Protein AF-D2JYS6-F1 (afdb_monomer)

Structure (mmCIF, N/CA/C/O backbone):
data_AF-D2JYS6-F1
#
_entry.id   AF-D2JYS6-F1
#
loop_
_atom_site.group_PDB
_atom_site.id
_atom_site.type_symbol
_atom_site.label_atom_id
_atom_site.label_alt_id
_atom_site.label_comp_id
_atom_site.label_asym_id
_atom_site.label_entity_id
_atom_site.label_seq_id
_atom_site.pdbx_PDB_ins_code
_atom_site.Cartn_x
_atom_site.Cartn_y
_atom_site.Cartn_z
_atom_site.occupancy
_atom_site.B_iso_or_equiv
_atom_site.auth_seq_id
_atom_site.auth_comp_id
_atom_site.auth_asym_id
_atom_site.auth_atom_id
_atom_site.pdbx_PDB_model_num
ATOM 1 N N . VAL A 1 1 ? -9.452 8.642 -26.012 1.00 36.09 1 VAL A N 1
ATOM 2 C CA . VAL A 1 1 ? -9.283 7.306 -25.393 1.00 36.09 1 VAL A CA 1
ATOM 3 C C . VAL A 1 1 ? -9.238 7.536 -23.895 1.00 36.09 1 VAL A C 1
ATOM 5 O O . VAL A 1 1 ? -8.407 8.344 -23.496 1.00 36.09 1 VAL A O 1
ATOM 8 N N . PRO A 1 2 ? -10.149 6.971 -23.083 1.00 40.94 2 PRO A N 1
ATOM 9 C CA . PRO A 1 2 ? -10.033 7.113 -21.635 1.00 40.94 2 PRO A CA 1
ATOM 10 C C . PRO A 1 2 ? -8.672 6.542 -21.200 1.00 40.94 2 PRO A C 1
ATOM 12 O O . PRO A 1 2 ? -8.262 5.512 -21.749 1.00 40.94 2 PRO A O 1
ATOM 15 N N . PRO A 1 3 ? -7.929 7.211 -20.303 1.00 56.03 3 PRO A N 1
ATOM 16 C CA . PRO A 1 3 ? -6.635 6.711 -19.862 1.00 56.03 3 PRO A CA 1
ATOM 17 C C . PRO A 1 3 ? -6.816 5.311 -19.266 1.00 56.03 3 PRO A C 1
ATOM 19 O O . PRO A 1 3 ? -7.736 5.063 -18.485 1.00 56.03 3 PRO A O 1
ATOM 22 N N . LYS A 1 4 ? -5.974 4.368 -19.696 1.00 64.88 4 LYS A N 1
ATOM 23 C CA . LYS A 1 4 ? -6.007 2.983 -19.223 1.00 64.88 4 LYS A CA 1
ATOM 24 C C . LYS A 1 4 ? -5.678 2.987 -17.729 1.00 64.88 4 LYS A C 1
ATOM 26 O O . LYS A 1 4 ? -4.579 3.381 -17.357 1.00 64.88 4 LYS A O 1
ATOM 31 N N . GLN A 1 5 ? -6.630 2.578 -16.894 1.00 83.56 5 GLN A N 1
ATOM 32 C CA . GLN A 1 5 ? -6.416 2.470 -15.451 1.00 83.56 5 GLN A CA 1
ATOM 33 C C . GLN A 1 5 ? -5.419 1.346 -15.139 1.00 83.56 5 GLN A C 1
ATOM 35 O O . GLN A 1 5 ? -5.410 0.304 -15.804 1.00 83.56 5 GLN A O 1
ATOM 40 N N . TYR A 1 6 ? -4.576 1.575 -14.132 1.00 96.31 6 TYR A N 1
ATOM 41 C CA . TYR A 1 6 ? -3.677 0.561 -13.587 1.00 96.31 6 TYR A CA 1
ATOM 42 C C . TYR A 1 6 ? -4.472 -0.625 -13.009 1.00 96.31 6 TYR A C 1
ATOM 44 O O . TYR A 1 6 ? -5.615 -0.439 -12.588 1.00 96.31 6 TYR A O 1
ATOM 52 N N . PRO A 1 7 ? -3.903 -1.846 -12.974 1.00 97.44 7 PRO A N 1
ATOM 53 C CA . PRO A 1 7 ? -4.575 -3.004 -12.388 1.00 97.44 7 PRO A CA 1
ATOM 54 C C . PRO A 1 7 ? -4.934 -2.760 -10.919 1.00 97.44 7 PRO A C 1
ATOM 56 O O . PRO A 1 7 ? -4.082 -2.294 -10.166 1.00 97.44 7 PRO A O 1
ATOM 59 N N . ILE A 1 8 ? -6.155 -3.122 -10.516 1.00 98.38 8 ILE A N 1
ATOM 60 C CA . ILE A 1 8 ? -6.635 -3.011 -9.132 1.00 98.38 8 ILE A CA 1
ATOM 61 C C . ILE A 1 8 ? -6.744 -4.413 -8.517 1.00 98.38 8 ILE A C 1
ATOM 63 O O . ILE A 1 8 ? -7.231 -5.344 -9.166 1.00 98.38 8 ILE A O 1
ATOM 67 N N . ILE A 1 9 ? -6.275 -4.564 -7.279 1.00 98.69 9 ILE A N 1
ATOM 68 C CA . ILE A 1 9 ? -6.456 -5.751 -6.442 1.00 98.69 9 ILE A CA 1
ATOM 69 C C . ILE A 1 9 ? -7.177 -5.320 -5.166 1.00 98.69 9 ILE A C 1
ATOM 71 O O . ILE A 1 9 ? -6.745 -4.373 -4.515 1.00 98.69 9 ILE A O 1
ATOM 75 N N . ASN A 1 10 ? -8.232 -6.040 -4.795 1.00 98.62 10 ASN A N 1
ATOM 76 C CA . ASN A 1 10 ? -9.065 -5.684 -3.651 1.00 98.62 10 ASN A CA 1
ATOM 77 C C . ASN A 1 10 ? -8.777 -6.602 -2.464 1.00 98.62 10 ASN A C 1
ATOM 79 O O . ASN A 1 10 ? -8.600 -7.813 -2.636 1.00 98.62 10 ASN A O 1
ATOM 83 N N . PHE A 1 11 ? -8.800 -6.036 -1.264 1.00 98.75 11 PHE A N 1
ATOM 84 C CA . PHE A 1 11 ? -8.789 -6.774 -0.008 1.00 98.75 11 PHE A CA 1
ATOM 85 C C . PHE A 1 11 ? -9.703 -6.094 1.007 1.00 98.75 11 PHE A C 1
ATOM 87 O O . PHE A 1 11 ? -9.803 -4.871 1.040 1.00 98.75 11 PHE A O 1
ATOM 94 N N . THR A 1 12 ? -10.364 -6.893 1.841 1.00 98.62 12 THR A N 1
ATOM 95 C CA . THR A 1 12 ? -11.152 -6.380 2.961 1.00 98.62 12 THR A CA 1
ATOM 96 C C . THR A 1 12 ? -10.735 -7.052 4.256 1.00 98.62 12 THR A C 1
ATOM 98 O O . THR A 1 12 ? -10.537 -8.269 4.285 1.00 98.62 12 THR A O 1
ATOM 101 N N . THR A 1 13 ? -10.607 -6.258 5.317 1.00 98.44 13 THR A N 1
ATOM 102 C CA . THR A 1 13 ? -10.391 -6.744 6.688 1.00 98.44 13 THR A CA 1
ATOM 103 C C . THR A 1 13 ? -11.683 -7.282 7.314 1.00 98.44 13 THR A C 1
ATOM 105 O O . THR A 1 13 ? -11.635 -8.086 8.251 1.00 98.44 13 THR A O 1
ATOM 108 N N . ALA A 1 14 ? -12.850 -6.918 6.766 1.00 97.75 14 ALA A N 1
ATOM 109 C CA . ALA A 1 14 ? -14.147 -7.424 7.204 1.00 97.75 14 ALA A CA 1
ATOM 110 C C . ALA A 1 14 ? -14.299 -8.912 6.844 1.00 97.75 14 ALA A C 1
ATOM 112 O O . ALA A 1 14 ? -14.417 -9.279 5.674 1.00 97.75 14 ALA A O 1
ATOM 113 N N . GLY A 1 15 ? -14.291 -9.783 7.857 1.00 96.25 15 GLY A N 1
ATOM 114 C CA . GLY A 1 15 ? -14.355 -11.233 7.650 1.00 96.25 15 GLY A CA 1
ATOM 115 C C . GLY A 1 15 ? -13.116 -11.807 6.956 1.00 96.25 15 GLY A C 1
ATOM 116 O O . GLY A 1 15 ? -13.212 -12.843 6.293 1.00 96.25 15 GLY A O 1
ATOM 117 N N . ALA A 1 16 ? -11.964 -11.136 7.073 1.00 97.62 16 ALA A N 1
ATOM 118 C CA . ALA A 1 16 ? -10.709 -11.650 6.546 1.00 97.62 16 ALA A CA 1
ATOM 119 C C . ALA A 1 16 ? -10.373 -13.018 7.153 1.00 97.62 16 ALA A C 1
ATOM 121 O O . ALA A 1 16 ? -10.632 -13.299 8.321 1.00 97.62 16 ALA A O 1
ATOM 122 N N . THR A 1 17 ? -9.782 -13.875 6.330 1.00 97.88 17 THR A N 1
ATOM 123 C CA . THR A 1 17 ? -9.331 -15.211 6.706 1.00 97.88 17 THR A CA 1
ATOM 124 C C . THR A 1 17 ? -7.923 -15.418 6.174 1.00 97.88 17 THR A C 1
ATOM 126 O O . THR A 1 17 ? -7.520 -14.788 5.191 1.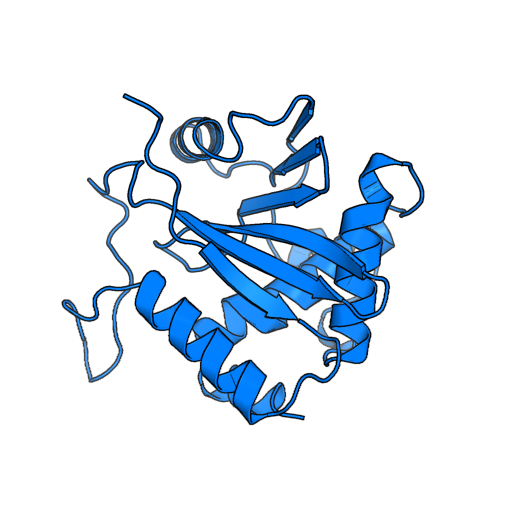00 97.88 17 THR A O 1
ATOM 129 N N . VAL A 1 18 ? -7.217 -16.402 6.727 1.00 97.75 18 VAL A N 1
ATOM 130 C CA . VAL A 1 18 ? -5.950 -16.898 6.174 1.00 97.75 18 VAL A CA 1
ATOM 131 C C . VAL A 1 18 ? -6.027 -17.116 4.655 1.00 97.75 18 VAL A C 1
ATOM 133 O O . VAL A 1 18 ? -5.107 -16.758 3.919 1.00 97.75 18 VAL A O 1
ATOM 136 N N . GLN A 1 19 ? -7.132 -17.683 4.157 1.00 98.12 19 GLN A N 1
ATOM 137 C CA . GLN A 1 19 ? -7.291 -17.969 2.733 1.00 98.12 19 GLN A CA 1
ATOM 138 C C . GLN A 1 19 ? -7.520 -16.703 1.899 1.00 98.12 19 GLN A C 1
ATOM 140 O O . GLN A 1 19 ? -6.960 -16.597 0.804 1.00 98.12 19 GLN A O 1
ATOM 145 N N . SER A 1 20 ? -8.330 -15.752 2.381 1.00 98.31 20 SER A N 1
ATOM 146 C CA . SER A 1 20 ? -8.570 -14.503 1.648 1.00 98.31 20 SER A CA 1
ATOM 147 C C . SER A 1 20 ? -7.303 -13.653 1.581 1.00 98.31 20 SER A C 1
ATOM 149 O O . SER A 1 20 ? -6.985 -13.143 0.507 1.00 98.31 20 SER A O 1
ATOM 151 N N . TYR A 1 21 ? -6.530 -13.589 2.668 1.00 98.56 21 TYR A N 1
ATOM 152 C CA . TYR A 1 21 ? -5.254 -12.880 2.702 1.00 98.56 21 TYR A CA 1
ATOM 153 C C . TYR A 1 21 ? -4.206 -13.516 1.775 1.00 98.56 21 TYR A C 1
ATOM 155 O O . TYR A 1 21 ? -3.600 -12.823 0.959 1.00 98.56 21 TYR A O 1
ATOM 163 N N . THR A 1 22 ? -4.056 -14.846 1.780 1.00 98.50 22 THR A N 1
ATOM 164 C CA . THR A 1 22 ? -3.153 -15.529 0.833 1.00 98.50 22 THR A CA 1
ATOM 165 C C . THR A 1 22 ? -3.568 -15.328 -0.622 1.00 98.50 22 THR A C 1
ATOM 167 O O . THR A 1 22 ? -2.715 -15.114 -1.487 1.00 98.50 22 THR A O 1
ATOM 170 N N . ASN A 1 23 ? -4.868 -15.380 -0.928 1.00 98.56 23 ASN A N 1
ATOM 171 C CA . ASN A 1 23 ? -5.353 -15.112 -2.283 1.00 98.56 23 ASN A CA 1
ATOM 172 C C . ASN A 1 23 ? -5.036 -13.675 -2.713 1.00 98.56 23 ASN A C 1
ATOM 174 O O . ASN A 1 23 ? -4.596 -13.459 -3.843 1.00 98.56 23 ASN A O 1
ATOM 178 N N . PHE A 1 24 ? -5.210 -12.720 -1.801 1.00 98.69 24 PHE A N 1
ATOM 179 C CA . PHE A 1 24 ? -4.862 -11.323 -2.009 1.00 98.69 24 PHE A CA 1
ATOM 180 C C . PHE A 1 24 ? -3.364 -11.136 -2.291 1.00 98.69 24 PHE A C 1
ATOM 182 O O . PHE A 1 24 ? -3.012 -10.626 -3.355 1.00 98.69 24 PHE A O 1
ATOM 189 N N . ILE A 1 25 ? -2.470 -11.616 -1.420 1.00 98.69 25 ILE A N 1
ATOM 190 C CA . ILE A 1 25 ? -1.017 -11.465 -1.608 1.00 98.69 25 ILE A CA 1
ATOM 191 C C . ILE A 1 25 ? -0.537 -12.181 -2.877 1.00 98.69 25 ILE A C 1
ATOM 193 O O . ILE A 1 25 ? 0.294 -11.651 -3.619 1.00 98.69 25 ILE A O 1
ATOM 197 N N . ARG A 1 26 ? -1.103 -13.350 -3.207 1.00 98.50 26 ARG A N 1
ATOM 198 C CA . ARG A 1 26 ? -0.820 -14.032 -4.479 1.00 98.50 26 ARG A CA 1
ATOM 199 C C . ARG A 1 26 ? -1.242 -13.190 -5.684 1.00 98.50 26 ARG A C 1
ATOM 201 O O . ARG A 1 26 ? -0.489 -13.117 -6.655 1.00 98.50 26 ARG A O 1
ATOM 208 N N . ALA A 1 27 ? -2.413 -12.555 -5.630 1.00 98.62 27 ALA A N 1
ATOM 209 C CA . ALA A 1 27 ? -2.880 -11.667 -6.689 1.00 98.62 27 ALA A CA 1
ATOM 210 C C . ALA A 1 27 ? -1.978 -10.431 -6.830 1.00 98.62 27 ALA A C 1
ATOM 212 O O . ALA A 1 27 ? -1.632 -10.071 -7.953 1.00 98.62 27 ALA A O 1
ATOM 213 N N . VAL A 1 28 ? -1.531 -9.839 -5.716 1.00 98.62 28 VAL A N 1
ATOM 214 C CA . VAL A 1 28 ? -0.552 -8.738 -5.719 1.00 98.62 28 VAL A CA 1
ATOM 215 C C . VAL A 1 28 ? 0.747 -9.176 -6.403 1.00 98.62 28 VAL A C 1
ATOM 217 O O . VAL A 1 28 ? 1.161 -8.539 -7.371 1.00 98.62 28 VAL A O 1
ATOM 220 N N . ARG A 1 29 ? 1.349 -10.306 -6.001 1.00 98.62 29 ARG A N 1
ATOM 221 C CA . ARG A 1 29 ? 2.571 -10.840 -6.642 1.00 98.62 29 ARG A CA 1
ATOM 222 C C . ARG A 1 29 ? 2.394 -11.055 -8.148 1.00 98.62 29 ARG A C 1
ATOM 224 O O . ARG A 1 29 ? 3.249 -10.641 -8.925 1.00 98.62 29 ARG A O 1
ATOM 231 N N . GLY A 1 30 ? 1.262 -11.627 -8.566 1.00 97.94 30 GLY A N 1
ATOM 232 C CA . GLY A 1 30 ? 0.944 -11.853 -9.981 1.00 97.94 30 GLY A CA 1
ATOM 233 C C . GLY A 1 30 ? 0.703 -10.579 -10.802 1.00 97.94 30 GLY A C 1
ATOM 234 O O . GLY A 1 30 ? 0.651 -10.645 -12.029 1.00 97.94 30 GLY A O 1
ATOM 235 N N . ARG A 1 31 ? 0.536 -9.418 -10.154 1.00 98.06 31 ARG A N 1
ATOM 236 C CA . ARG A 1 31 ? 0.453 -8.106 -10.816 1.00 98.06 31 ARG A CA 1
ATOM 237 C C . ARG A 1 31 ? 1.754 -7.311 -10.742 1.00 98.06 31 ARG A C 1
ATOM 239 O O . ARG A 1 31 ? 1.970 -6.472 -11.608 1.00 98.06 31 ARG A O 1
ATOM 246 N N . LEU A 1 32 ? 2.614 -7.590 -9.763 1.00 97.94 32 LEU A N 1
ATOM 247 C CA . LEU A 1 32 ? 3.938 -6.976 -9.637 1.00 97.94 32 LEU A CA 1
ATOM 248 C C . LEU A 1 32 ? 4.936 -7.503 -10.675 1.00 97.94 32 LEU A C 1
ATOM 250 O O . LEU A 1 32 ? 5.780 -6.751 -11.148 1.00 97.94 32 LEU A O 1
ATOM 254 N N . THR A 1 33 ? 4.848 -8.779 -11.052 1.00 94.94 33 THR A N 1
ATOM 255 C CA . THR A 1 33 ? 5.722 -9.377 -12.070 1.00 94.94 33 THR A CA 1
ATOM 256 C C . THR A 1 33 ? 4.957 -10.354 -12.951 1.00 94.94 33 THR A C 1
ATOM 258 O O . THR A 1 33 ? 4.006 -11.003 -12.517 1.00 94.94 33 THR A O 1
ATOM 261 N N . THR A 1 34 ? 5.391 -10.481 -14.204 1.00 90.12 34 THR A N 1
ATOM 262 C CA . THR A 1 34 ? 4.889 -11.502 -15.132 1.00 90.12 34 THR A CA 1
ATOM 263 C C . THR A 1 34 ? 5.489 -12.882 -14.857 1.00 90.12 34 THR A C 1
ATOM 265 O O . THR A 1 34 ? 5.022 -13.865 -15.425 1.00 90.12 34 THR A O 1
ATOM 268 N N . GLY A 1 35 ? 6.536 -12.961 -14.025 1.00 91.31 35 GLY A N 1
ATOM 269 C CA . GLY A 1 35 ? 7.291 -14.192 -13.785 1.00 91.31 35 GLY A CA 1
ATOM 270 C C . GLY A 1 35 ? 8.162 -14.627 -14.969 1.00 91.31 35 GLY A C 1
ATOM 271 O O . GLY A 1 35 ? 8.615 -15.765 -14.993 1.00 91.31 35 GLY A O 1
ATOM 272 N N . ALA A 1 36 ? 8.386 -13.751 -15.957 1.00 92.31 36 ALA A N 1
ATOM 273 C CA . ALA A 1 36 ? 9.218 -14.060 -17.123 1.00 92.31 36 ALA A CA 1
ATOM 274 C C . ALA A 1 36 ? 10.727 -14.070 -16.809 1.00 92.31 36 ALA A C 1
ATOM 276 O O . ALA A 1 36 ? 11.468 -14.806 -17.455 1.00 92.31 36 ALA A O 1
ATOM 277 N N . ASP A 1 37 ? 11.177 -13.275 -15.830 1.00 96.44 37 ASP A N 1
ATOM 278 C CA . ASP A 1 37 ? 12.542 -13.336 -15.291 1.00 96.44 37 ASP A CA 1
ATOM 279 C C . ASP A 1 37 ? 12.517 -14.003 -13.910 1.00 96.44 37 ASP A C 1
ATOM 281 O O . ASP A 1 37 ? 11.875 -13.517 -12.974 1.00 96.44 37 ASP A O 1
ATOM 285 N N . VAL A 1 38 ? 13.199 -15.142 -13.799 1.00 97.81 38 VAL A N 1
ATOM 286 C CA . VAL A 1 38 ? 13.316 -15.944 -12.579 1.00 97.81 38 VAL A CA 1
ATOM 287 C C . VAL A 1 38 ? 14.779 -16.333 -12.414 1.00 97.81 38 VAL A C 1
ATOM 289 O O . VAL A 1 38 ? 15.385 -16.909 -13.319 1.00 97.81 38 VAL A O 1
ATOM 292 N N . ARG A 1 39 ? 15.356 -16.041 -11.246 1.00 96.81 39 ARG A N 1
ATOM 293 C CA . ARG A 1 39 ? 16.752 -16.354 -10.913 1.00 96.81 39 ARG A CA 1
ATOM 294 C C . ARG A 1 39 ? 16.767 -17.234 -9.680 1.00 96.81 39 ARG A C 1
ATOM 296 O O . ARG A 1 39 ? 16.273 -16.822 -8.640 1.00 96.81 39 ARG A O 1
ATOM 303 N N . HIS A 1 40 ? 17.325 -18.438 -9.797 1.00 96.94 40 HIS A N 1
ATOM 304 C CA . HIS A 1 40 ? 17.343 -19.410 -8.697 1.00 96.94 40 HIS A CA 1
ATOM 305 C C . HIS A 1 40 ? 15.947 -19.630 -8.087 1.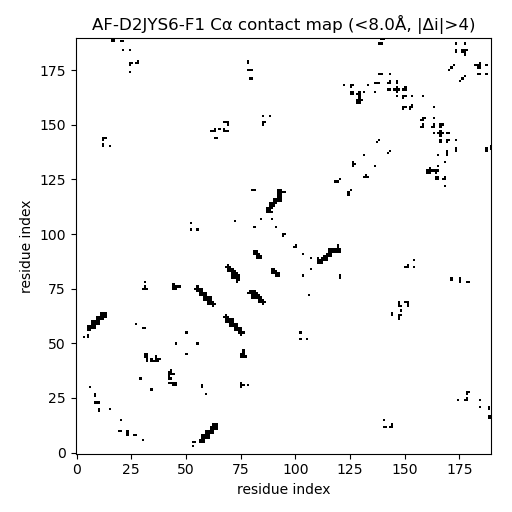00 96.94 40 HIS A C 1
ATOM 307 O O . HIS A 1 40 ? 15.787 -19.586 -6.876 1.00 96.94 40 HIS A O 1
ATOM 313 N N . GLU A 1 41 ? 14.933 -19.800 -8.946 1.00 96.31 41 GLU A N 1
ATOM 314 C CA . GLU A 1 41 ? 13.520 -19.996 -8.561 1.00 96.31 41 GLU A CA 1
ATOM 315 C C . GLU A 1 41 ? 12.841 -18.781 -7.898 1.00 96.31 41 GLU A C 1
ATOM 317 O O . GLU A 1 41 ? 11.656 -18.838 -7.573 1.00 96.31 41 GLU A O 1
ATOM 322 N N . ILE A 1 42 ? 13.540 -17.649 -7.772 1.00 96.50 42 ILE A N 1
ATOM 323 C CA . ILE A 1 42 ? 13.002 -16.401 -7.229 1.00 96.50 42 ILE A CA 1
ATOM 324 C C . ILE A 1 42 ? 12.615 -15.473 -8.393 1.00 96.50 42 ILE A C 1
ATOM 326 O O . ILE A 1 42 ? 13.484 -15.094 -9.188 1.00 96.50 42 ILE A O 1
ATOM 330 N N . PRO A 1 43 ? 11.327 -15.102 -8.533 1.00 97.31 43 PRO A N 1
ATOM 331 C CA . PRO A 1 43 ? 10.892 -14.146 -9.544 1.00 97.31 43 PRO A CA 1
ATOM 332 C C . PRO A 1 43 ? 11.517 -12.770 -9.331 1.00 97.31 43 PRO A C 1
ATOM 334 O O . PRO A 1 43 ? 11.555 -12.260 -8.211 1.00 97.31 43 PRO A O 1
ATOM 337 N N . VAL A 1 44 ? 11.955 -12.146 -10.421 1.00 98.19 44 VAL A N 1
ATOM 338 C CA . VAL A 1 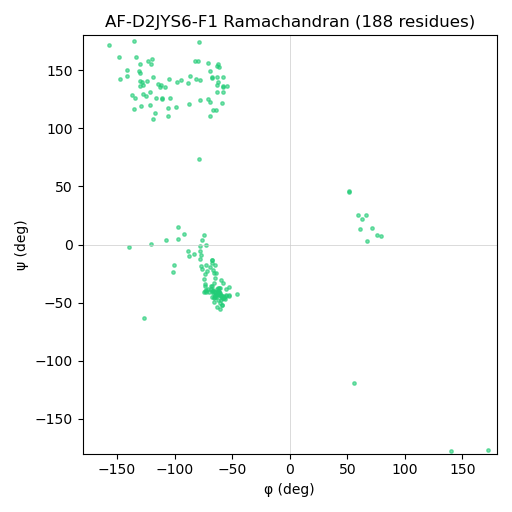44 ? 12.497 -10.786 -10.412 1.00 98.19 44 VAL A CA 1
ATOM 339 C C . VAL A 1 44 ? 11.401 -9.806 -10.836 1.00 98.19 44 VAL A C 1
ATOM 341 O O . VAL A 1 44 ? 10.579 -10.089 -11.716 1.00 98.19 44 VAL A O 1
ATOM 344 N N . LEU A 1 45 ? 11.352 -8.653 -10.169 1.00 98.31 45 LEU A N 1
ATOM 345 C CA . LEU A 1 45 ? 10.455 -7.560 -10.540 1.00 98.31 45 LEU A CA 1
ATOM 346 C C . LEU A 1 45 ? 10.914 -6.892 -11.851 1.00 98.31 45 LEU A C 1
ATOM 348 O O . LEU A 1 45 ? 12.094 -6.971 -12.201 1.00 98.31 45 LEU A O 1
ATOM 352 N N . PRO A 1 46 ? 10.013 -6.226 -12.593 1.00 98.00 46 PRO A N 1
ATOM 353 C CA . PRO A 1 46 ? 10.376 -5.522 -13.816 1.00 98.00 46 PRO A CA 1
ATOM 354 C C . PRO A 1 46 ? 11.511 -4.514 -13.598 1.00 98.00 46 PRO A C 1
ATOM 356 O O . PRO A 1 46 ? 11.498 -3.735 -12.644 1.00 98.00 46 PRO A O 1
ATOM 359 N N . ASN A 1 47 ? 12.476 -4.493 -14.519 1.00 97.56 47 ASN A N 1
ATOM 360 C CA . ASN A 1 47 ? 13.530 -3.483 -14.519 1.00 97.56 47 ASN A CA 1
ATOM 361 C C . ASN A 1 47 ? 12.919 -2.092 -14.742 1.00 97.56 47 ASN A C 1
ATOM 363 O O . ASN A 1 47 ? 12.157 -1.899 -15.686 1.00 97.56 47 ASN A O 1
ATOM 367 N N . ARG A 1 48 ? 13.293 -1.118 -13.906 1.00 96.81 48 ARG A N 1
ATOM 368 C CA . ARG A 1 48 ? 12.854 0.279 -14.025 1.00 96.81 48 ARG A CA 1
ATOM 369 C C . ARG A 1 48 ? 13.289 0.920 -15.345 1.00 96.81 48 ARG A C 1
ATOM 371 O O . ARG A 1 48 ? 12.543 1.715 -15.913 1.00 96.81 48 ARG A O 1
ATOM 378 N N . VAL A 1 49 ? 14.488 0.597 -15.833 1.00 96.06 49 VAL A N 1
ATOM 379 C CA . VAL A 1 49 ? 15.045 1.215 -17.044 1.00 96.06 49 VAL A CA 1
ATOM 380 C C . VAL A 1 49 ? 14.213 0.815 -18.263 1.00 96.06 49 VAL A C 1
ATOM 382 O O . VAL A 1 49 ? 14.170 -0.354 -18.638 1.00 96.06 49 VAL A O 1
ATOM 385 N N . GLY A 1 50 ? 13.569 1.800 -18.892 1.00 93.88 50 GLY A N 1
ATOM 386 C CA . GLY A 1 50 ? 12.726 1.593 -20.072 1.00 93.88 50 GLY A CA 1
ATOM 387 C C . GLY A 1 50 ? 11.326 1.046 -19.777 1.00 93.88 50 GLY A C 1
ATOM 388 O O . GLY A 1 50 ? 10.605 0.733 -20.725 1.00 93.88 50 GLY A O 1
ATOM 389 N N . LEU A 1 51 ? 10.916 0.942 -18.505 1.00 96.44 51 LEU A N 1
ATOM 390 C CA . LEU A 1 51 ? 9.568 0.501 -18.149 1.00 96.44 51 LEU A CA 1
ATOM 391 C C . LEU A 1 51 ? 8.531 1.569 -18.545 1.00 96.44 51 LEU A C 1
ATOM 393 O O . LEU A 1 51 ? 8.614 2.703 -18.066 1.00 96.44 51 LEU A O 1
ATOM 397 N N . PRO A 1 52 ? 7.527 1.241 -19.378 1.00 96.81 52 PRO A N 1
ATOM 398 C CA . PRO A 1 52 ? 6.489 2.196 -19.746 1.00 96.81 52 PRO A CA 1
ATOM 399 C C . PRO A 1 52 ? 5.677 2.668 -18.535 1.00 96.81 52 PRO A C 1
ATOM 401 O O . PRO A 1 52 ? 5.281 1.865 -17.689 1.00 96.81 52 PRO A O 1
ATOM 404 N N . ILE A 1 53 ? 5.338 3.960 -18.488 1.00 97.06 53 ILE A N 1
ATOM 405 C CA . ILE A 1 53 ? 4.603 4.551 -17.357 1.00 97.06 53 ILE A CA 1
ATOM 406 C C . ILE A 1 53 ? 3.250 3.877 -17.089 1.00 97.06 53 ILE A C 1
ATOM 408 O O . ILE A 1 53 ? 2.855 3.701 -15.941 1.00 97.06 53 ILE A O 1
ATOM 412 N N . ASN A 1 54 ? 2.565 3.401 -18.132 1.00 95.75 54 ASN A N 1
ATOM 413 C CA . ASN A 1 54 ? 1.293 2.677 -18.024 1.00 95.75 54 ASN A CA 1
ATOM 414 C C . ASN A 1 54 ? 1.427 1.239 -17.473 1.00 95.75 54 ASN A C 1
ATOM 416 O O . ASN A 1 54 ? 0.423 0.539 -17.350 1.00 95.75 54 ASN A O 1
ATOM 420 N N . GLN A 1 55 ? 2.648 0.801 -17.160 1.00 96.88 55 GLN A N 1
ATOM 421 C CA . GLN A 1 55 ? 2.975 -0.470 -16.506 1.00 96.88 55 GLN A CA 1
ATOM 422 C C . GLN A 1 55 ? 3.715 -0.260 -15.175 1.00 96.88 55 GLN A C 1
ATOM 424 O O . GLN A 1 55 ? 4.067 -1.235 -14.524 1.00 96.88 55 GLN A O 1
ATOM 429 N N . ARG A 1 56 ? 3.960 0.995 -14.763 1.00 97.94 56 ARG A N 1
ATOM 430 C CA . ARG A 1 56 ? 4.795 1.324 -13.597 1.00 97.94 56 ARG A CA 1
ATOM 431 C C . ARG A 1 56 ? 4.127 1.038 -12.252 1.00 97.94 56 ARG A C 1
ATOM 433 O O . ARG A 1 56 ? 4.830 0.816 -11.269 1.00 97.94 56 ARG A O 1
ATOM 440 N N . PHE A 1 57 ? 2.797 1.035 -12.200 1.00 98.62 57 PHE A N 1
ATOM 441 C CA . PHE A 1 57 ? 2.058 0.931 -10.947 1.00 98.62 57 PHE A CA 1
ATOM 442 C C . PHE A 1 57 ? 0.974 -0.142 -10.976 1.00 98.62 57 PHE A C 1
ATOM 444 O O . PHE A 1 57 ? 0.411 -0.475 -12.022 1.00 98.62 57 PHE A O 1
ATOM 451 N N . ILE A 1 58 ? 0.644 -0.628 -9.784 1.00 98.69 58 ILE A N 1
ATOM 452 C CA . ILE A 1 58 ? -0.602 -1.336 -9.488 1.00 98.69 58 ILE A CA 1
ATOM 453 C C . ILE A 1 58 ? -1.319 -0.613 -8.352 1.00 98.69 58 ILE A C 1
ATOM 455 O O . ILE A 1 58 ? -0.702 0.118 -7.573 1.00 98.69 58 ILE A O 1
ATOM 459 N N . LEU A 1 59 ? -2.622 -0.828 -8.259 1.00 98.81 59 LEU A N 1
ATOM 460 C CA . LEU A 1 59 ? -3.471 -0.264 -7.225 1.00 98.81 59 LEU A CA 1
ATOM 461 C C . LEU A 1 59 ? -3.967 -1.378 -6.306 1.00 98.81 59 LEU A C 1
ATOM 463 O O . LEU A 1 59 ? -4.363 -2.450 -6.763 1.00 98.81 59 LEU A O 1
ATOM 467 N N . VAL A 1 60 ? -3.952 -1.112 -5.008 1.00 98.88 60 VAL A N 1
ATOM 468 C CA . VAL A 1 60 ? -4.485 -2.001 -3.980 1.00 98.88 60 VAL A CA 1
ATOM 469 C C . VAL A 1 60 ? -5.603 -1.266 -3.263 1.00 98.88 60 VAL A C 1
ATOM 471 O O . VAL A 1 60 ? -5.344 -0.314 -2.531 1.00 98.88 60 VAL A O 1
ATOM 474 N N . GLU A 1 61 ? -6.842 -1.680 -3.499 1.00 98.81 61 GLU A N 1
ATOM 475 C CA . GLU A 1 61 ? -8.003 -1.151 -2.792 1.00 98.81 61 GLU A CA 1
ATOM 476 C C . GLU A 1 61 ? -8.226 -1.948 -1.505 1.00 98.81 61 GLU A C 1
ATOM 478 O O . GLU A 1 61 ? -8.391 -3.170 -1.530 1.00 98.81 61 GLU A O 1
ATOM 483 N N . LEU A 1 62 ? -8.197 -1.246 -0.376 1.00 98.88 62 LEU A N 1
ATOM 484 C CA . LEU A 1 62 ? -8.411 -1.793 0.952 1.00 98.88 62 LEU A CA 1
ATOM 485 C C . LEU A 1 62 ? -9.730 -1.267 1.493 1.00 98.88 62 LEU A C 1
ATOM 487 O O . LEU A 1 62 ? -9.915 -0.054 1.578 1.00 98.88 62 LEU A O 1
ATOM 491 N N . SER A 1 63 ? -10.607 -2.173 1.905 1.00 98.75 63 SER A N 1
ATOM 492 C CA . SER A 1 63 ? -11.850 -1.838 2.597 1.00 98.75 63 SER A CA 1
ATOM 493 C C . SER A 1 63 ? -11.890 -2.463 3.986 1.00 98.75 63 SER A C 1
ATOM 495 O O . SER A 1 63 ? -11.169 -3.422 4.263 1.00 98.75 63 SER A O 1
ATOM 497 N N . ASN A 1 64 ? -12.726 -1.922 4.864 1.00 98.25 64 ASN A N 1
ATOM 498 C CA . ASN A 1 64 ? -12.793 -2.366 6.250 1.00 98.25 64 ASN A CA 1
ATOM 499 C C . ASN A 1 64 ? -14.237 -2.545 6.755 1.00 98.25 64 ASN A C 1
ATOM 501 O O . ASN A 1 64 ? -15.195 -2.282 6.025 1.00 98.25 64 ASN A O 1
ATOM 505 N N . HIS A 1 65 ? -14.412 -3.044 7.981 1.00 97.31 65 HIS A N 1
ATOM 506 C CA . HIS A 1 65 ? -15.732 -3.261 8.588 1.00 97.31 65 HIS A CA 1
ATOM 507 C C . HIS A 1 65 ? -16.482 -1.944 8.848 1.00 97.31 65 HIS A C 1
ATOM 509 O O . HIS A 1 65 ? -17.709 -1.932 8.887 1.00 97.31 65 HIS A O 1
ATOM 515 N N . ALA A 1 66 ? -15.770 -0.824 8.989 1.00 96.88 66 ALA A N 1
ATOM 516 C CA . ALA A 1 66 ? -16.368 0.511 9.066 1.00 96.88 66 ALA A CA 1
ATOM 517 C C . ALA A 1 66 ? -16.880 1.051 7.710 1.00 96.88 66 ALA A C 1
ATOM 519 O O . ALA A 1 66 ? -17.253 2.220 7.629 1.00 96.88 66 ALA A O 1
ATOM 520 N N . GLU A 1 67 ? -16.892 0.223 6.657 1.00 97.31 67 GLU A N 1
ATOM 521 C CA . GLU A 1 67 ? -17.303 0.580 5.290 1.00 97.31 67 GLU A CA 1
ATOM 522 C C . GLU A 1 67 ? -16.470 1.726 4.681 1.00 97.31 67 GLU A C 1
ATOM 524 O O . GLU A 1 67 ? -16.911 2.435 3.774 1.00 97.31 67 GLU A O 1
ATOM 529 N N . LEU A 1 68 ? -15.233 1.899 5.158 1.00 98.38 68 LEU A N 1
ATOM 530 C CA . LEU A 1 68 ? -14.271 2.853 4.615 1.00 98.38 68 LEU A CA 1
ATOM 531 C C . LEU A 1 68 ? -13.372 2.154 3.594 1.00 98.38 68 LEU A C 1
ATOM 533 O O . LEU A 1 68 ? -12.972 1.007 3.794 1.00 98.38 68 LEU A O 1
ATOM 537 N N . SER A 1 69 ? -13.037 2.858 2.509 1.00 98.44 69 SER A N 1
ATOM 538 C CA . SER A 1 69 ? -12.148 2.348 1.458 1.00 98.44 69 SER A CA 1
ATOM 539 C C . SER A 1 69 ? -11.038 3.341 1.125 1.00 98.44 69 SER A C 1
ATOM 541 O O . SER A 1 69 ? -11.274 4.546 0.985 1.00 98.44 69 SER A O 1
ATOM 543 N N . VAL A 1 70 ? -9.819 2.824 0.976 1.00 98.81 70 VAL A N 1
ATOM 544 C CA . VAL A 1 70 ? -8.638 3.564 0.517 1.00 98.81 70 VAL A CA 1
ATOM 545 C C . VAL A 1 70 ? -7.936 2.779 -0.585 1.00 98.81 70 VAL A C 1
ATOM 547 O O . VAL A 1 70 ? -7.943 1.553 -0.590 1.00 98.81 70 VAL A O 1
ATOM 550 N N . THR A 1 71 ? -7.288 3.469 -1.519 1.00 98.88 71 THR A N 1
ATOM 551 C CA . THR A 1 71 ? -6.531 2.818 -2.598 1.00 98.88 71 THR A CA 1
ATOM 552 C C . THR A 1 71 ? -5.058 3.172 -2.495 1.00 98.88 71 THR A C 1
ATOM 554 O O . THR A 1 71 ? -4.688 4.323 -2.716 1.00 98.88 71 THR A O 1
ATOM 557 N N . LEU A 1 72 ? -4.205 2.197 -2.192 1.00 98.94 72 LEU A N 1
ATOM 558 C CA . LEU A 1 72 ? -2.752 2.349 -2.215 1.00 98.94 72 LEU A CA 1
ATOM 559 C C . LEU A 1 72 ? -2.229 2.208 -3.648 1.00 98.94 72 LEU A C 1
ATOM 561 O O . LEU A 1 72 ? -2.709 1.367 -4.406 1.00 98.94 72 LEU A O 1
ATOM 565 N N . ALA A 1 73 ? -1.217 2.991 -4.011 1.00 98.81 73 ALA A N 1
ATOM 566 C CA . ALA A 1 73 ? -0.459 2.810 -5.244 1.00 98.81 73 ALA A CA 1
ATOM 567 C C . ALA A 1 73 ? 0.903 2.188 -4.926 1.00 98.81 73 ALA A C 1
ATOM 569 O O . ALA A 1 73 ? 1.648 2.718 -4.097 1.00 98.81 73 ALA A O 1
ATOM 570 N N . LEU A 1 74 ? 1.225 1.074 -5.584 1.00 98.88 74 LEU A N 1
ATOM 571 C CA . LEU A 1 74 ? 2.497 0.367 -5.436 1.00 98.88 74 LEU A CA 1
ATOM 572 C C . LEU A 1 74 ? 3.305 0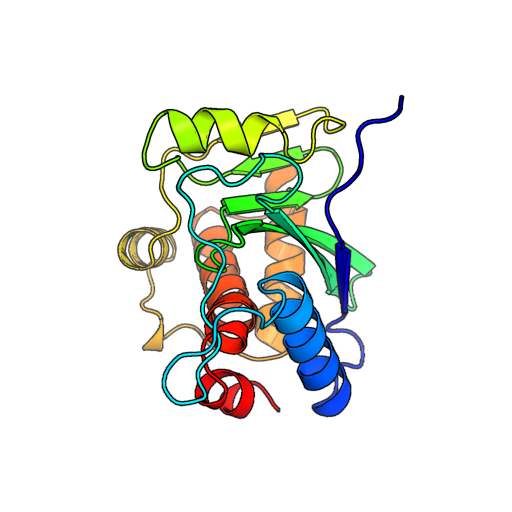.472 -6.732 1.00 98.88 74 LEU A C 1
ATOM 574 O O . LEU A 1 74 ? 2.764 0.260 -7.819 1.00 98.88 74 LEU A O 1
ATOM 578 N N . ASP A 1 75 ? 4.598 0.760 -6.613 1.00 98.69 75 ASP A N 1
ATOM 579 C CA . ASP A 1 75 ? 5.553 0.722 -7.723 1.00 98.69 75 ASP A CA 1
ATOM 580 C C . ASP A 1 75 ? 5.956 -0.728 -8.018 1.00 98.69 75 ASP A C 1
ATOM 582 O O . ASP A 1 75 ? 6.424 -1.447 -7.134 1.00 98.69 75 ASP A O 1
ATOM 586 N N . VAL A 1 76 ? 5.780 -1.184 -9.261 1.00 98.62 76 VAL A N 1
ATOM 587 C CA . VAL A 1 76 ? 6.048 -2.587 -9.622 1.00 98.62 76 VAL A CA 1
ATOM 588 C C . VAL A 1 76 ? 7.530 -2.950 -9.595 1.00 98.62 76 VAL A C 1
ATOM 590 O O . VAL A 1 76 ? 7.856 -4.127 -9.504 1.00 98.62 76 VAL A O 1
ATOM 593 N N . THR A 1 77 ? 8.431 -1.967 -9.657 1.00 98.31 77 THR A N 1
ATOM 594 C CA . THR A 1 77 ? 9.886 -2.191 -9.714 1.00 98.31 77 THR A CA 1
ATOM 595 C C . THR A 1 77 ? 10.476 -2.578 -8.358 1.00 98.31 77 THR A C 1
ATOM 597 O O . THR A 1 77 ? 11.543 -3.185 -8.297 1.00 98.31 77 THR A O 1
ATOM 600 N N . ASN A 1 78 ? 9.778 -2.261 -7.263 1.00 98.06 78 ASN A N 1
ATOM 601 C CA . ASN A 1 78 ? 10.218 -2.559 -5.900 1.00 98.06 78 ASN A CA 1
ATOM 602 C C . ASN A 1 78 ? 9.085 -3.037 -4.970 1.00 98.06 78 ASN A C 1
ATOM 604 O O . ASN A 1 78 ? 9.355 -3.358 -3.816 1.00 98.06 78 ASN A O 1
ATOM 608 N N . ALA A 1 79 ? 7.835 -3.105 -5.437 1.00 98.12 79 ALA A N 1
ATOM 609 C CA . ALA A 1 79 ? 6.628 -3.413 -4.664 1.00 98.12 79 ALA A CA 1
ATOM 610 C C . ALA A 1 79 ? 6.299 -2.422 -3.527 1.00 98.12 79 ALA A C 1
ATOM 612 O O . ALA A 1 79 ? 5.498 -2.744 -2.650 1.00 98.12 79 ALA A O 1
ATOM 613 N N . TYR A 1 80 ? 6.930 -1.246 -3.487 1.00 98.06 80 TYR A N 1
ATOM 614 C CA . TYR A 1 80 ? 6.800 -0.276 -2.397 1.00 98.06 80 TYR A CA 1
ATOM 615 C C . TYR A 1 80 ? 5.605 0.661 -2.623 1.00 98.06 80 TYR A C 1
ATOM 617 O O . TYR A 1 80 ? 5.294 1.028 -3.758 1.00 98.06 80 TYR A O 1
ATOM 625 N N . VAL A 1 81 ? 4.938 1.060 -1.538 1.00 98.75 81 VAL A N 1
ATOM 626 C CA . VAL A 1 81 ? 3.846 2.045 -1.576 1.00 98.75 81 VAL A CA 1
ATOM 627 C C . VAL A 1 81 ? 4.414 3.433 -1.879 1.00 98.75 81 VAL A C 1
ATOM 629 O O . VAL A 1 81 ? 5.273 3.917 -1.148 1.00 98.75 81 VAL A O 1
ATOM 632 N N . VAL A 1 82 ? 3.909 4.100 -2.918 1.00 98.81 82 VAL A N 1
ATOM 633 C CA . VAL A 1 82 ? 4.316 5.476 -3.283 1.00 98.81 82 VAL A CA 1
ATOM 634 C C . VAL A 1 82 ? 3.315 6.537 -2.819 1.00 98.81 82 VAL A C 1
ATOM 636 O O . VAL A 1 82 ? 3.641 7.721 -2.732 1.00 98.81 82 VAL A O 1
ATOM 639 N N . GLY A 1 83 ? 2.090 6.123 -2.504 1.00 98.69 83 GLY A N 1
ATOM 640 C CA . GLY A 1 83 ? 1.016 7.003 -2.065 1.00 98.69 83 GLY A CA 1
ATOM 641 C C . GLY A 1 83 ? -0.318 6.276 -1.961 1.00 98.69 83 GLY A C 1
ATOM 642 O O . GLY A 1 83 ? -0.403 5.070 -2.201 1.00 98.69 83 GLY A O 1
ATOM 643 N N . TYR A 1 84 ? -1.368 7.016 -1.622 1.00 98.88 84 TYR A N 1
ATOM 644 C CA . TYR A 1 84 ? -2.727 6.492 -1.545 1.00 98.88 84 TYR A CA 1
ATOM 645 C C . TYR A 1 84 ? -3.783 7.537 -1.908 1.00 98.88 84 TYR A C 1
ATOM 647 O O . TYR A 1 84 ? -3.533 8.742 -1.871 1.00 98.88 84 TYR A O 1
ATOM 655 N N . ARG A 1 85 ? -4.985 7.061 -2.227 1.00 98.75 85 ARG A N 1
ATOM 656 C CA . ARG A 1 85 ? -6.204 7.851 -2.406 1.00 98.75 85 ARG A CA 1
ATOM 657 C C . ARG A 1 85 ? -7.218 7.500 -1.320 1.00 98.75 85 ARG A C 1
ATOM 659 O O . ARG A 1 85 ? -7.439 6.323 -1.045 1.00 98.75 85 ARG A O 1
ATOM 666 N N . ALA A 1 86 ? -7.873 8.521 -0.776 1.00 98.06 86 ALA A N 1
ATOM 667 C CA . ALA A 1 86 ? -9.059 8.403 0.065 1.00 98.06 86 ALA A CA 1
ATOM 668 C C . ALA A 1 86 ? -10.090 9.454 -0.378 1.00 98.06 86 ALA A C 1
ATOM 670 O O . AL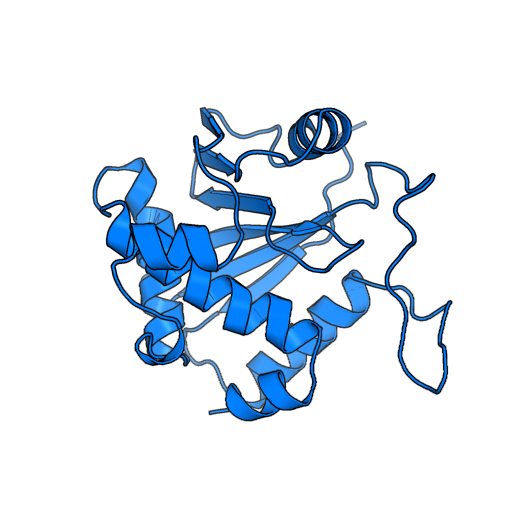A A 1 86 ? -9.829 10.659 -0.333 1.00 98.06 86 ALA A O 1
ATOM 671 N N . GLY A 1 87 ? -11.247 9.000 -0.868 1.00 93.25 87 GLY A N 1
ATOM 672 C CA . GLY A 1 87 ? -12.279 9.879 -1.423 1.00 93.25 87 GLY A CA 1
ATOM 673 C C . GLY A 1 87 ? -11.755 10.782 -2.553 1.00 93.25 87 GLY A C 1
ATOM 674 O O . GLY A 1 87 ? -11.271 10.297 -3.583 1.00 93.25 87 GLY A O 1
ATOM 675 N N . ASN A 1 88 ? -11.847 12.099 -2.339 1.00 95.44 88 ASN A N 1
ATOM 676 C CA . ASN A 1 88 ? -11.457 13.148 -3.293 1.00 95.44 88 ASN A CA 1
ATOM 677 C C . ASN A 1 88 ? -10.046 13.715 -3.054 1.00 95.44 88 ASN A C 1
ATOM 679 O O . ASN A 1 88 ? -9.718 14.770 -3.607 1.00 95.44 88 ASN A O 1
ATOM 683 N N . SER A 1 89 ? -9.221 13.027 -2.261 1.00 98.25 89 SER A N 1
ATOM 684 C CA . SER A 1 89 ? -7.838 13.418 -1.985 1.00 98.25 89 SER A CA 1
ATOM 685 C C . SER A 1 89 ? -6.866 12.266 -2.241 1.00 98.25 89 SER A C 1
ATOM 687 O O . SER A 1 89 ? -7.147 11.114 -1.904 1.00 98.25 89 SER A O 1
ATOM 689 N N . ALA A 1 90 ? -5.710 12.576 -2.824 1.00 98.62 90 ALA A N 1
ATOM 690 C CA . ALA A 1 90 ? -4.586 11.655 -2.958 1.00 98.62 90 ALA A CA 1
ATOM 691 C C . ALA A 1 90 ? -3.322 12.244 -2.330 1.00 98.62 90 ALA A C 1
ATOM 693 O O . ALA A 1 90 ? -3.047 13.440 -2.461 1.00 98.62 90 ALA A O 1
ATOM 694 N N . TYR A 1 91 ? -2.553 11.384 -1.671 1.00 98.81 91 TYR A N 1
ATOM 695 C CA . TYR A 1 91 ? -1.358 11.732 -0.920 1.00 98.81 91 TYR A CA 1
ATOM 696 C C . TYR A 1 91 ? -0.192 10.862 -1.371 1.00 98.81 91 TYR A C 1
ATOM 698 O O . TYR A 1 91 ? -0.305 9.638 -1.397 1.00 98.81 91 TYR A O 1
ATOM 706 N N . PHE A 1 92 ? 0.934 11.486 -1.690 1.00 98.88 92 PHE A N 1
ATOM 707 C CA . PHE A 1 92 ? 2.142 10.806 -2.148 1.00 98.88 92 PHE A CA 1
ATOM 708 C C . PHE A 1 92 ? 3.294 11.060 -1.185 1.00 98.88 92 PHE A C 1
ATOM 710 O O . PHE A 1 92 ? 3.420 12.157 -0.637 1.00 98.88 92 PHE A O 1
ATOM 717 N N . PHE A 1 93 ? 4.153 10.062 -0.994 1.00 98.88 93 PHE A N 1
ATOM 718 C CA . PHE A 1 93 ? 5.441 10.292 -0.346 1.00 98.88 93 PHE A CA 1
ATOM 719 C C . PHE A 1 93 ? 6.295 11.250 -1.176 1.00 98.88 93 PHE A C 1
ATOM 721 O O . PHE A 1 93 ? 6.116 11.363 -2.391 1.00 98.88 93 PHE A O 1
ATOM 728 N N . HIS A 1 94 ? 7.230 11.939 -0.521 1.00 98.62 94 HIS A N 1
ATOM 729 C CA . HIS A 1 94 ? 8.214 12.744 -1.231 1.00 98.62 94 HIS A CA 1
ATOM 730 C C . HIS A 1 94 ? 9.023 11.847 -2.187 1.00 98.62 94 HIS A C 1
ATOM 732 O O . HIS A 1 94 ? 9.611 10.874 -1.708 1.00 98.62 94 HIS A O 1
ATOM 738 N N . PRO A 1 95 ? 9.039 12.126 -3.504 1.00 98.12 95 PRO A N 1
ATOM 739 C CA . PRO A 1 95 ? 9.775 11.313 -4.468 1.00 98.12 95 PRO A CA 1
ATOM 740 C C . PRO A 1 95 ? 11.288 11.418 -4.266 1.00 98.12 95 PRO A C 1
ATOM 742 O O . PRO A 1 95 ? 11.800 12.502 -3.993 1.00 98.12 95 PRO A O 1
ATOM 745 N N . ASP A 1 96 ? 12.010 10.320 -4.488 1.00 96.94 96 ASP A N 1
ATOM 746 C CA . ASP A 1 96 ? 13.472 10.285 -4.337 1.00 96.94 96 ASP A CA 1
ATOM 747 C C . ASP A 1 96 ? 14.212 11.050 -5.452 1.00 96.94 96 ASP A C 1
ATOM 749 O O . ASP A 1 96 ? 15.368 11.439 -5.297 1.00 96.94 96 ASP A O 1
ATOM 753 N N . ASN A 1 97 ? 13.571 11.239 -6.610 1.00 97.69 97 ASN A N 1
ATOM 754 C CA . ASN A 1 97 ? 14.146 11.900 -7.782 1.00 97.69 97 ASN A CA 1
ATOM 755 C C . ASN A 1 97 ? 13.053 12.465 -8.710 1.00 97.69 97 ASN A C 1
ATOM 757 O O . ASN A 1 97 ? 11.859 12.210 -8.542 1.00 97.69 97 ASN A O 1
ATOM 761 N N . GLN A 1 98 ? 13.478 13.238 -9.714 1.00 97.94 98 GLN A N 1
ATOM 762 C CA . GLN A 1 98 ? 12.581 13.917 -10.652 1.00 97.94 98 GLN A CA 1
ATOM 763 C C . GLN A 1 98 ? 11.783 12.955 -11.547 1.00 97.94 98 GLN A C 1
ATOM 765 O O . GLN A 1 98 ? 10.638 13.256 -11.876 1.00 97.94 98 GLN A O 1
ATOM 770 N N . GLU A 1 99 ? 12.348 11.806 -11.927 1.00 97.12 99 GLU A N 1
ATOM 771 C CA . GLU A 1 99 ? 11.629 10.808 -12.730 1.00 97.12 99 GLU A CA 1
ATOM 772 C C . GLU A 1 99 ? 10.470 10.192 -11.943 1.00 97.12 99 GLU A C 1
ATOM 774 O O . GLU A 1 99 ? 9.375 10.041 -12.474 1.00 97.12 99 GLU A O 1
ATOM 779 N N . ASP A 1 100 ? 10.684 9.877 -10.664 1.00 97.75 100 ASP A N 1
ATOM 780 C CA . ASP A 1 100 ? 9.622 9.354 -9.801 1.00 97.75 100 ASP A CA 1
ATOM 781 C C . ASP A 1 100 ? 8.564 10.422 -9.513 1.00 97.75 100 ASP A C 1
ATOM 783 O O . ASP A 1 100 ? 7.374 10.111 -9.478 1.00 97.75 100 ASP A O 1
ATOM 787 N N . ALA A 1 101 ? 8.978 11.688 -9.384 1.00 98.31 101 ALA A N 1
ATOM 788 C CA . ALA A 1 101 ? 8.058 12.813 -9.257 1.00 98.31 101 ALA A CA 1
ATOM 789 C C . ALA A 1 101 ? 7.163 12.979 -10.495 1.00 98.31 101 ALA A C 1
ATOM 791 O O . ALA A 1 101 ? 5.972 13.243 -10.343 1.00 98.31 101 ALA A O 1
ATOM 792 N N . GLU A 1 102 ? 7.708 12.799 -11.704 1.00 97.81 102 GLU A N 1
ATOM 793 C CA . GLU A 1 102 ? 6.924 12.789 -12.945 1.00 97.81 102 GLU A CA 1
ATOM 794 C C . GLU A 1 102 ? 5.999 11.569 -12.994 1.00 97.81 102 GLU A C 1
ATOM 796 O O . GLU A 1 102 ? 4.800 11.722 -13.233 1.00 97.81 102 GLU A O 1
ATOM 801 N N . ALA A 1 103 ? 6.508 10.382 -12.654 1.00 97.81 103 ALA A N 1
ATOM 802 C CA . ALA A 1 103 ? 5.751 9.141 -12.740 1.00 97.81 103 ALA A CA 1
ATOM 803 C C . ALA A 1 103 ? 4.478 9.166 -11.875 1.00 97.81 103 ALA A C 1
ATOM 805 O O . ALA A 1 103 ? 3.401 8.784 -12.339 1.00 97.81 103 ALA A O 1
ATOM 806 N N . ILE A 1 104 ? 4.553 9.670 -10.636 1.00 98.19 104 ILE A N 1
ATOM 807 C CA . ILE A 1 104 ? 3.379 9.729 -9.746 1.00 98.19 104 ILE A CA 1
ATOM 808 C C . ILE A 1 104 ? 2.298 10.718 -10.216 1.00 98.19 104 ILE A C 1
ATOM 810 O O . ILE A 1 104 ? 1.164 10.659 -9.733 1.00 98.19 104 ILE A O 1
ATOM 814 N N . THR A 1 105 ? 2.587 11.606 -11.179 1.00 97.81 105 THR A N 1
ATOM 815 C CA . THR A 1 105 ? 1.559 12.481 -11.775 1.00 97.81 105 THR A CA 1
ATOM 816 C C . THR A 1 105 ? 0.521 11.706 -12.591 1.00 97.81 105 THR A C 1
ATOM 818 O O . THR A 1 105 ? -0.610 12.170 -12.726 1.00 97.81 105 THR A O 1
ATOM 821 N N . HIS A 1 106 ? 0.860 10.492 -13.044 1.00 97.62 106 HIS A N 1
ATOM 822 C CA . HIS A 1 106 ? -0.035 9.591 -13.783 1.00 97.62 106 HIS A CA 1
ATOM 823 C C . HIS A 1 106 ? -0.957 8.766 -12.869 1.00 97.62 106 HIS A C 1
ATOM 825 O O . HIS A 1 106 ? -1.873 8.099 -13.349 1.00 97.62 106 HIS A O 1
ATOM 831 N N . LEU A 1 107 ? -0.750 8.807 -11.549 1.00 97.75 107 LEU A N 1
ATOM 832 C CA . LEU A 1 107 ? -1.601 8.135 -10.562 1.00 97.75 107 LEU A CA 1
ATOM 833 C C . LEU A 1 107 ? -2.750 9.034 -10.121 1.00 97.75 107 LEU A C 1
ATOM 835 O O . LEU A 1 107 ? -2.518 10.201 -9.832 1.00 97.75 107 LEU A O 1
ATOM 839 N N . PHE A 1 108 ? -3.960 8.484 -9.972 1.00 96.94 108 PHE A N 1
ATOM 840 C CA . PHE A 1 108 ? -5.141 9.184 -9.431 1.00 96.94 108 PHE A CA 1
ATOM 841 C C . PHE A 1 108 ? -5.421 10.535 -10.118 1.00 96.94 108 PHE A C 1
ATOM 843 O O . PHE A 1 108 ? -5.635 11.550 -9.459 1.00 96.94 108 PHE A O 1
ATOM 850 N N . THR A 1 109 ? -5.355 10.579 -11.450 1.00 96.31 109 THR A N 1
ATOM 851 C CA . THR A 1 109 ? -5.466 11.821 -12.242 1.00 96.31 109 THR A CA 1
ATOM 852 C C . THR A 1 109 ? -6.854 12.466 -12.182 1.00 96.31 109 THR A C 1
ATOM 854 O O . THR A 1 109 ? -7.013 13.619 -12.560 1.00 96.31 109 THR A O 1
ATOM 857 N N . ASP A 1 110 ? -7.863 11.717 -11.739 1.00 94.75 110 ASP A N 1
ATOM 858 C CA . ASP A 1 110 ? -9.259 12.135 -11.580 1.00 94.75 110 ASP A CA 1
ATOM 859 C C . ASP A 1 110 ? -9.565 12.758 -10.206 1.00 94.75 110 ASP A C 1
ATOM 861 O O . ASP A 1 110 ? -10.674 13.238 -9.975 1.00 94.75 110 ASP A O 1
ATOM 865 N N . VAL A 1 111 ? -8.603 12.745 -9.280 1.00 95.81 111 VAL A N 1
ATOM 866 C CA . VAL A 1 111 ? -8.790 13.263 -7.922 1.00 95.81 111 VAL A CA 1
ATOM 867 C C . VAL A 1 111 ? -8.726 14.794 -7.894 1.00 95.81 111 VAL A C 1
ATOM 869 O O . VAL A 1 111 ? -7.909 15.405 -8.581 1.00 95.81 111 VAL A O 1
ATOM 872 N N . GLN A 1 112 ? -9.569 15.425 -7.074 1.00 95.81 112 GLN A N 1
ATOM 873 C CA . GLN A 1 112 ? -9.642 16.890 -6.994 1.00 95.81 112 GLN A CA 1
ATOM 874 C C . GLN A 1 112 ? -8.445 17.487 -6.252 1.00 95.81 112 GLN A C 1
ATOM 876 O O . GLN A 1 112 ? -7.901 18.505 -6.673 1.00 95.81 112 GLN A O 1
ATOM 881 N N . ASN A 1 113 ? -8.027 16.845 -5.158 1.00 97.81 113 ASN A N 1
ATOM 882 C CA . ASN A 1 113 ? -6.956 17.339 -4.305 1.00 97.81 113 ASN A CA 1
ATOM 883 C C . ASN A 1 113 ? -5.770 16.376 -4.321 1.00 97.81 113 ASN A C 1
ATOM 885 O O . ASN A 1 113 ? -5.913 15.184 -4.041 1.00 97.81 113 ASN A O 1
ATOM 889 N N . ARG A 1 114 ? -4.585 16.896 -4.637 1.00 98.44 114 ARG A N 1
ATOM 890 C CA . ARG A 1 114 ? -3.342 16.124 -4.706 1.00 98.44 114 ARG A CA 1
ATOM 891 C C . ARG A 1 114 ? -2.305 16.762 -3.806 1.00 98.44 114 ARG A C 1
ATOM 893 O O . ARG A 1 114 ? -2.028 17.951 -3.939 1.00 98.44 114 ARG A O 1
ATOM 900 N N . TYR A 1 115 ? -1.713 15.960 -2.935 1.00 98.56 115 TYR A N 1
ATOM 901 C CA . TYR A 1 115 ? -0.709 16.415 -1.988 1.00 98.56 115 TYR A CA 1
ATOM 902 C C . TYR A 1 115 ? 0.511 15.507 -2.038 1.00 98.56 115 TYR A C 1
ATOM 904 O O . TYR A 1 115 ? 0.390 14.285 -2.098 1.00 98.56 115 TYR A O 1
ATOM 912 N N . THR A 1 116 ? 1.687 16.109 -1.945 1.00 98.69 116 THR A N 1
ATOM 913 C CA . THR A 1 116 ? 2.939 15.388 -1.726 1.00 98.69 116 THR A CA 1
ATOM 914 C C . THR A 1 116 ? 3.424 15.734 -0.328 1.00 98.69 116 THR A C 1
ATOM 916 O O . THR A 1 116 ? 3.544 16.911 0.016 1.00 98.69 116 THR A O 1
ATOM 919 N N . PHE A 1 117 ? 3.671 14.721 0.497 1.00 98.31 117 PHE A N 1
ATOM 920 C CA . PHE A 1 117 ? 4.242 14.915 1.822 1.00 98.31 117 PHE A CA 1
ATOM 921 C C . PHE A 1 117 ? 5.653 15.504 1.724 1.00 98.31 117 PHE A C 1
ATOM 923 O O . PHE A 1 117 ? 6.385 15.266 0.768 1.00 98.31 117 PHE A O 1
ATOM 930 N N . ALA A 1 118 ? 6.070 16.224 2.766 1.00 98.00 118 ALA A N 1
ATOM 931 C CA . ALA A 1 118 ? 7.451 16.694 2.906 1.00 98.00 118 ALA A CA 1
ATOM 932 C C . ALA A 1 118 ? 8.429 15.580 3.347 1.00 98.00 118 ALA A C 1
ATOM 934 O O . ALA A 1 118 ? 9.592 15.852 3.630 1.00 98.00 118 ALA A O 1
ATOM 935 N N . PHE A 1 119 ? 7.956 14.335 3.470 1.00 97.88 119 PHE A N 1
ATOM 936 C CA . PHE A 1 119 ? 8.729 13.178 3.914 1.00 97.88 119 PHE A CA 1
ATOM 937 C C . PHE A 1 119 ? 8.559 11.996 2.952 1.00 97.88 119 PHE A C 1
ATOM 939 O O . PHE A 1 119 ? 7.496 11.819 2.353 1.00 97.88 119 PHE A O 1
ATOM 946 N N . GLY A 1 120 ? 9.617 11.195 2.811 1.00 97.50 120 GLY A N 1
ATOM 947 C CA . GLY A 1 120 ? 9.605 9.944 2.048 1.00 97.50 120 GLY A CA 1
ATOM 948 C C . GLY A 1 120 ? 8.970 8.779 2.819 1.00 97.50 120 GLY A C 1
ATOM 949 O O . GLY A 1 120 ? 8.654 8.903 4.002 1.00 97.50 120 GLY A O 1
ATOM 950 N N . GLY A 1 121 ? 8.807 7.637 2.146 1.00 96.44 121 GLY A N 1
ATOM 951 C CA . GLY A 1 121 ? 8.153 6.437 2.692 1.00 96.44 121 GLY A CA 1
ATOM 952 C C . GLY A 1 121 ? 9.079 5.421 3.375 1.00 96.44 121 GLY A C 1
ATOM 953 O O . GLY A 1 121 ? 8.643 4.306 3.661 1.00 96.44 121 GLY A O 1
ATOM 954 N N . ASN A 1 122 ? 10.355 5.752 3.601 1.00 97.38 122 ASN A N 1
ATOM 955 C CA . ASN A 1 122 ? 11.291 4.847 4.278 1.00 97.38 122 ASN A CA 1
ATOM 956 C C . ASN A 1 122 ? 10.944 4.680 5.769 1.00 97.38 122 ASN A C 1
ATOM 958 O O . ASN A 1 122 ? 10.429 5.605 6.402 1.00 97.38 122 ASN A O 1
ATOM 962 N N . TYR A 1 123 ? 11.241 3.501 6.325 1.00 97.94 123 TYR A N 1
ATOM 963 C CA . TYR A 1 123 ? 10.878 3.169 7.704 1.00 97.94 123 TYR A CA 1
ATOM 964 C C . TYR A 1 123 ? 11.488 4.122 8.727 1.00 97.94 123 TYR A C 1
ATOM 966 O O . TYR A 1 123 ? 10.740 4.608 9.564 1.00 97.94 123 TYR A O 1
ATOM 974 N N . ASP A 1 124 ? 12.771 4.474 8.613 1.00 98.06 124 ASP A N 1
ATOM 975 C CA . ASP A 1 124 ? 13.441 5.363 9.569 1.00 98.06 124 ASP A CA 1
ATOM 976 C C . ASP A 1 124 ? 12.665 6.674 9.763 1.00 98.06 124 ASP A C 1
ATOM 978 O O . ASP A 1 124 ? 12.453 7.141 10.885 1.00 98.06 124 ASP A O 1
ATOM 982 N N . ARG A 1 125 ? 12.189 7.271 8.662 1.00 98.12 125 ARG A N 1
ATOM 983 C CA . ARG A 1 125 ? 11.411 8.508 8.722 1.00 98.12 125 ARG A CA 1
ATOM 984 C C . ARG A 1 125 ? 9.997 8.286 9.249 1.00 98.12 125 ARG A C 1
ATOM 986 O O . ARG A 1 125 ? 9.504 9.124 10.005 1.00 98.12 125 ARG A O 1
ATOM 993 N N . LEU A 1 126 ? 9.338 7.198 8.858 1.00 98.56 126 LEU A N 1
ATOM 994 C CA . LEU A 1 126 ? 7.994 6.885 9.345 1.00 98.56 126 LEU A CA 1
ATOM 995 C C . LEU A 1 126 ? 7.996 6.552 10.844 1.00 98.56 126 LEU A C 1
ATOM 997 O O . LEU A 1 126 ? 7.112 7.017 11.555 1.00 98.56 126 LEU A O 1
ATOM 1001 N N . GLU A 1 127 ? 9.001 5.834 11.344 1.00 98.50 127 GLU A N 1
ATOM 1002 C CA . GLU A 1 127 ? 9.175 5.499 12.764 1.00 98.50 127 GLU A CA 1
ATOM 1003 C C . GLU A 1 127 ? 9.403 6.764 13.605 1.00 98.50 127 GLU A C 1
ATOM 1005 O O . GLU A 1 127 ? 8.766 6.942 14.646 1.00 98.50 127 GLU A O 1
ATOM 1010 N N . GLN A 1 128 ? 10.224 7.705 13.115 1.00 98.44 128 GLN A N 1
ATOM 1011 C CA . GLN A 1 128 ? 10.400 9.023 13.744 1.00 98.44 128 GLN A CA 1
ATOM 1012 C C . GLN A 1 128 ? 9.079 9.792 13.854 1.00 98.44 128 GLN A C 1
ATOM 1014 O O . GLN A 1 128 ? 8.795 10.385 14.893 1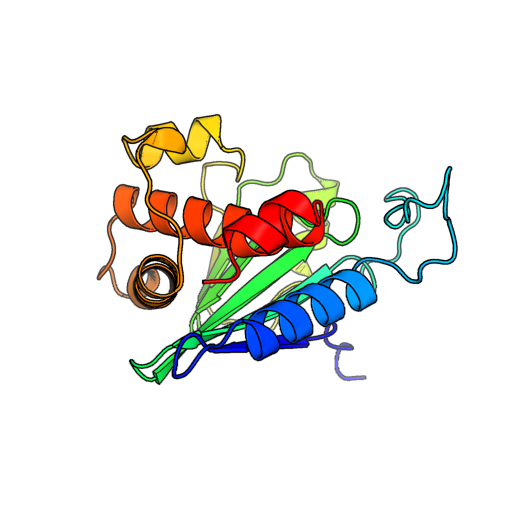.00 98.44 128 GLN A O 1
ATOM 1019 N N . LEU A 1 129 ? 8.274 9.801 12.786 1.00 98.38 129 LEU A N 1
ATOM 1020 C CA . LEU A 1 129 ? 6.985 10.496 12.770 1.00 98.38 129 LEU A CA 1
ATOM 1021 C C . LEU A 1 129 ? 5.948 9.795 13.654 1.00 98.38 129 LEU A C 1
ATOM 1023 O O . LEU A 1 129 ? 5.180 10.472 14.333 1.00 98.38 129 LEU A O 1
ATOM 1027 N N . ALA A 1 130 ? 5.944 8.461 13.672 1.00 98.12 130 ALA A N 1
ATOM 1028 C CA . ALA A 1 130 ? 5.072 7.638 14.507 1.00 98.12 130 ALA A CA 1
ATOM 1029 C C . ALA A 1 130 ? 5.460 7.661 15.996 1.00 98.12 130 ALA A C 1
ATOM 1031 O O . ALA A 1 130 ? 4.665 7.253 16.849 1.00 98.12 130 ALA A O 1
ATOM 1032 N N . GLY A 1 131 ? 6.688 8.086 16.312 1.00 97.94 131 GLY A N 1
ATOM 1033 C CA . GLY A 1 131 ? 7.255 8.030 17.659 1.00 97.94 131 GLY A CA 1
ATOM 1034 C C . GLY A 1 131 ? 7.392 6.603 18.198 1.00 97.94 131 GLY A C 1
ATOM 1035 O O . GLY A 1 131 ? 7.375 6.417 19.409 1.00 97.94 131 GLY A O 1
ATOM 1036 N N . ASN A 1 132 ? 7.440 5.599 17.316 1.00 96.50 132 ASN A N 1
ATOM 1037 C CA . ASN A 1 132 ? 7.522 4.176 17.651 1.00 96.50 132 ASN A CA 1
ATOM 1038 C C . ASN A 1 132 ? 8.330 3.442 16.577 1.00 96.50 132 ASN A C 1
ATOM 1040 O O . ASN A 1 132 ? 8.195 3.745 15.392 1.00 96.50 132 ASN A O 1
ATOM 1044 N N . LEU A 1 133 ? 9.128 2.463 16.998 1.00 97.88 133 LEU A N 1
ATOM 1045 C CA . LEU A 1 133 ? 9.823 1.542 16.100 1.00 97.88 133 LEU A CA 1
ATOM 1046 C C . LEU A 1 133 ? 8.865 0.447 15.617 1.00 97.88 133 LEU A C 1
ATOM 1048 O O . LEU A 1 133 ? 7.882 0.142 16.294 1.00 97.88 133 LEU A O 1
ATOM 1052 N N . ARG A 1 134 ? 9.169 -0.187 14.479 1.00 97.56 134 ARG A N 1
ATOM 1053 C CA . ARG A 1 134 ? 8.401 -1.326 13.940 1.00 97.56 134 ARG A CA 1
ATOM 1054 C C . ARG A 1 134 ? 8.208 -2.450 14.954 1.00 97.56 134 ARG A C 1
ATOM 1056 O O . ARG A 1 134 ? 7.131 -3.026 14.995 1.00 97.56 134 ARG A O 1
ATOM 1063 N N . GLU A 1 135 ? 9.206 -2.724 15.793 1.00 95.75 135 GLU A N 1
ATOM 1064 C CA . GLU A 1 135 ? 9.132 -3.765 16.832 1.00 95.75 135 GLU A CA 1
ATOM 1065 C C . GLU A 1 135 ? 8.080 -3.474 17.923 1.00 95.75 135 GLU A C 1
ATOM 1067 O O . GLU A 1 135 ? 7.659 -4.384 18.631 1.00 95.75 135 GLU A O 1
ATOM 1072 N N . ASN A 1 136 ? 7.622 -2.221 18.032 1.00 97.56 136 ASN A N 1
ATOM 1073 C CA . ASN A 1 136 ? 6.585 -1.772 18.965 1.00 97.56 136 ASN A CA 1
ATOM 1074 C C . ASN A 1 136 ? 5.251 -1.467 18.261 1.00 97.56 136 ASN A C 1
ATOM 1076 O O . ASN A 1 136 ? 4.329 -0.953 18.897 1.00 97.56 136 ASN A O 1
ATOM 1080 N N . ILE A 1 137 ? 5.149 -1.709 16.952 1.00 98.25 137 ILE A N 1
ATOM 1081 C CA . ILE A 1 137 ? 3.929 -1.490 16.173 1.00 98.25 137 ILE A CA 1
ATOM 1082 C C . ILE A 1 137 ? 3.316 -2.854 15.873 1.00 98.25 137 ILE A C 1
ATOM 1084 O O . ILE A 1 137 ? 3.853 -3.633 15.090 1.00 98.25 137 ILE A O 1
ATOM 1088 N N . GLU A 1 138 ? 2.173 -3.125 16.497 1.00 98.00 138 GLU A N 1
ATOM 1089 C CA . GLU A 1 138 ? 1.427 -4.362 16.282 1.00 98.00 138 GLU A CA 1
ATOM 1090 C C . GLU A 1 138 ? 0.946 -4.484 14.828 1.00 98.00 138 GLU A C 1
ATOM 1092 O O . GLU A 1 138 ? 0.561 -3.502 14.186 1.00 98.00 138 GLU A O 1
ATOM 1097 N N . LEU A 1 139 ? 0.951 -5.718 14.319 1.00 98.38 139 LEU A N 1
ATOM 1098 C CA . LEU A 1 139 ? 0.467 -6.090 12.991 1.00 98.38 139 LEU A CA 1
ATOM 1099 C C . LEU A 1 139 ? -0.657 -7.123 13.116 1.00 98.38 139 LEU A C 1
ATOM 1101 O O . LEU A 1 139 ? -0.740 -7.851 14.102 1.00 98.38 139 LEU A O 1
ATOM 1105 N N . GLY A 1 140 ? -1.523 -7.192 12.106 1.00 97.62 140 GLY A N 1
ATOM 1106 C CA . GLY A 1 140 ? -2.642 -8.132 12.058 1.00 97.62 140 GLY A CA 1
ATOM 1107 C C . GLY A 1 140 ? -3.909 -7.500 11.486 1.00 97.62 140 GLY A C 1
ATOM 1108 O O . GLY A 1 140 ? -3.919 -6.330 11.102 1.00 97.62 140 GLY A O 1
ATOM 1109 N N . ASN A 1 141 ? -5.000 -8.270 11.439 1.00 98.19 141 ASN A N 1
ATOM 1110 C CA . ASN A 1 141 ? -6.252 -7.799 10.837 1.00 98.19 141 ASN A CA 1
ATOM 1111 C C . ASN A 1 141 ? -6.835 -6.565 11.552 1.00 98.19 141 ASN A C 1
ATOM 1113 O O . ASN A 1 141 ? -7.281 -5.639 10.885 1.00 98.19 141 ASN A O 1
ATOM 1117 N N . GLY A 1 142 ? -6.784 -6.525 12.890 1.00 98.25 142 GLY A N 1
ATOM 1118 C CA . GLY A 1 142 ? -7.214 -5.364 13.685 1.00 98.25 142 GLY A CA 1
ATOM 1119 C C . GLY A 1 142 ? -6.375 -4.106 13.413 1.00 98.25 142 GLY A C 1
ATOM 1120 O O . GLY A 1 142 ? -6.934 -3.088 13.011 1.00 98.25 142 GLY A O 1
ATOM 1121 N N . PRO A 1 143 ? -5.035 -4.168 13.525 1.00 98.62 143 PRO A N 1
ATOM 1122 C CA . PRO A 1 143 ? -4.173 -3.047 13.151 1.00 98.62 143 PRO A CA 1
ATOM 1123 C C . PRO A 1 143 ? -4.377 -2.549 11.711 1.00 98.62 143 PRO A C 1
ATOM 1125 O O . PRO A 1 143 ? -4.356 -1.342 11.467 1.00 98.62 143 PRO A O 1
ATOM 1128 N N . LEU A 1 144 ? -4.612 -3.449 10.747 1.00 98.75 144 LEU A N 1
ATOM 1129 C CA . LEU A 1 144 ? -4.889 -3.065 9.358 1.00 98.75 144 LEU A CA 1
ATOM 1130 C C . LEU A 1 144 ? -6.262 -2.393 9.191 1.00 98.75 144 LEU A C 1
ATOM 1132 O O . LEU A 1 144 ? -6.368 -1.399 8.476 1.00 98.75 144 LEU A O 1
ATOM 1136 N N . GLU A 1 145 ? -7.295 -2.894 9.872 1.00 98.62 145 GLU A N 1
ATOM 1137 C CA . GLU A 1 145 ? -8.642 -2.302 9.923 1.00 98.62 145 GLU A CA 1
ATOM 1138 C C . GLU A 1 145 ? -8.587 -0.843 10.412 1.00 98.62 145 GLU A C 1
ATOM 1140 O O . GLU A 1 145 ? -9.170 0.061 9.796 1.00 98.62 145 GLU A O 1
ATOM 1145 N N . GLU A 1 146 ? -7.836 -0.600 11.489 1.00 98.75 146 GLU A N 1
ATOM 1146 C CA . GLU A 1 146 ? -7.611 0.734 12.048 1.00 98.75 146 GLU A CA 1
ATOM 1147 C C . GLU A 1 146 ? -6.777 1.615 11.114 1.00 98.75 146 GLU A C 1
ATOM 1149 O O . GLU A 1 146 ? -7.086 2.796 10.933 1.00 98.75 146 GLU A O 1
ATOM 1154 N N . ALA A 1 147 ? -5.752 1.048 10.471 1.00 98.81 147 ALA A N 1
ATOM 1155 C CA . ALA A 1 147 ? -4.925 1.765 9.510 1.00 98.81 147 ALA A CA 1
ATOM 1156 C C . ALA A 1 147 ? -5.741 2.283 8.316 1.00 98.81 147 ALA A C 1
ATOM 1158 O O . ALA A 1 147 ? -5.565 3.435 7.916 1.00 98.81 147 ALA A O 1
ATOM 1159 N N . ILE A 1 148 ? -6.673 1.481 7.790 1.00 98.88 148 ILE A N 1
ATOM 1160 C CA . ILE A 1 148 ? -7.579 1.894 6.706 1.00 98.88 148 ILE A CA 1
ATOM 1161 C C . ILE A 1 148 ? -8.415 3.106 7.141 1.00 98.88 148 ILE A C 1
ATOM 1163 O O . ILE A 1 148 ? -8.459 4.113 6.429 1.00 98.88 148 ILE A O 1
ATOM 1167 N N . SER A 1 149 ? -9.006 3.054 8.338 1.00 98.75 149 SER A N 1
ATOM 1168 C CA . SER A 1 149 ? -9.785 4.169 8.894 1.00 98.75 149 SER A CA 1
ATOM 1169 C C . SER A 1 149 ? -8.944 5.435 9.082 1.00 98.75 149 SER A C 1
ATOM 1171 O O . SER A 1 149 ? -9.383 6.532 8.736 1.00 98.75 149 SER A O 1
ATOM 1173 N N . ALA A 1 150 ? -7.722 5.297 9.598 1.00 98.69 150 ALA A N 1
ATOM 1174 C CA . ALA A 1 150 ? -6.812 6.415 9.831 1.00 98.69 150 ALA A CA 1
ATOM 1175 C C . ALA A 1 150 ? -6.374 7.097 8.522 1.00 98.69 150 ALA A C 1
ATOM 1177 O O . ALA A 1 150 ? -6.379 8.326 8.421 1.00 98.69 150 ALA A O 1
ATOM 1178 N N . LEU A 1 151 ? -6.041 6.317 7.487 1.00 98.75 151 LEU A N 1
ATOM 1179 C CA . LEU A 1 151 ? -5.734 6.862 6.160 1.00 98.75 151 LEU A CA 1
ATOM 1180 C C . LEU A 1 151 ? -6.950 7.594 5.575 1.00 98.75 151 LEU A C 1
ATOM 1182 O O . LEU A 1 151 ? -6.808 8.689 5.031 1.00 98.75 151 LEU A O 1
ATOM 1186 N N . TYR A 1 152 ? -8.150 7.026 5.717 1.00 98.69 152 TYR A N 1
ATOM 1187 C CA . TYR A 1 152 ? -9.378 7.639 5.214 1.00 98.69 152 TYR A CA 1
ATOM 1188 C C . TYR A 1 152 ? -9.675 8.994 5.886 1.00 98.69 152 TYR A C 1
ATOM 1190 O O . TYR A 1 152 ? -9.916 10.003 5.214 1.00 98.69 152 TYR A O 1
ATOM 1198 N N . CYS A 1 153 ? -9.594 9.039 7.217 1.00 98.19 153 CYS A N 1
ATOM 1199 C CA . CYS A 1 153 ? -9.916 10.210 8.036 1.00 98.19 153 CYS A CA 1
ATOM 1200 C C . CYS A 1 153 ? -8.825 11.296 8.056 1.00 98.19 153 CYS A C 1
ATOM 1202 O O . CYS A 1 153 ? -9.047 12.376 8.608 1.00 98.19 153 CYS A O 1
ATOM 1204 N N . TYR A 1 154 ? -7.656 11.066 7.451 1.00 98.38 154 TYR A N 1
ATOM 1205 C CA . TYR A 1 154 ? -6.590 12.071 7.403 1.00 98.38 154 TYR A CA 1
ATOM 1206 C C . TYR A 1 154 ? -7.023 13.348 6.669 1.00 98.38 154 TYR A C 1
ATOM 1208 O O . TYR A 1 154 ? -6.760 14.459 7.132 1.00 98.38 154 TYR A O 1
ATOM 1216 N N . SER A 1 155 ? -7.754 13.201 5.561 1.00 94.56 155 SER A N 1
ATOM 1217 C CA . SER A 1 155 ? -8.197 14.335 4.736 1.00 94.56 155 SER A CA 1
ATOM 1218 C C . SER A 1 155 ? -9.166 15.287 5.445 1.00 94.56 155 SER A C 1
ATOM 1220 O O . SER A 1 155 ? -9.222 16.469 5.107 1.00 94.56 155 SER A O 1
ATOM 1222 N N . THR A 1 156 ? -9.892 14.795 6.450 1.00 94.75 156 THR A N 1
ATOM 1223 C CA . THR A 1 156 ? -10.850 15.567 7.251 1.00 94.75 156 THR A CA 1
ATOM 1224 C C . THR A 1 156 ? -10.250 16.077 8.564 1.00 94.75 156 THR A C 1
ATOM 1226 O O . THR A 1 156 ? -10.962 16.662 9.376 1.00 94.75 156 THR A O 1
ATOM 1229 N N . GLY A 1 157 ? -8.947 15.867 8.792 1.00 94.88 157 GLY A N 1
ATOM 1230 C CA . GLY A 1 157 ? -8.266 16.235 10.036 1.00 94.88 157 GLY A CA 1
ATOM 1231 C C . GLY A 1 157 ? -8.554 15.295 11.212 1.00 94.88 157 GLY A C 1
ATOM 1232 O O . GLY A 1 157 ? -8.139 15.581 12.332 1.00 94.88 157 GLY A O 1
ATOM 1233 N N . GLY A 1 158 ? -9.229 14.164 10.975 1.00 95.81 158 GLY A N 1
ATOM 1234 C CA . GLY A 1 158 ? -9.557 13.166 11.999 1.00 95.81 158 GLY A CA 1
ATOM 1235 C C . GLY A 1 158 ? -8.390 12.254 12.388 1.00 95.81 158 GLY A C 1
ATOM 1236 O O . GLY A 1 158 ? -8.542 11.382 13.237 1.00 95.81 158 GLY A O 1
ATOM 1237 N N . THR A 1 159 ? -7.219 12.409 11.768 1.00 98.00 159 THR A N 1
ATOM 1238 C CA . THR A 1 159 ? -6.030 11.592 12.041 1.00 98.00 159 THR A CA 1
ATOM 1239 C C . THR A 1 159 ? -4.788 12.470 12.113 1.00 98.00 159 THR A C 1
ATOM 1241 O O . THR A 1 159 ? -4.515 13.262 11.215 1.00 98.00 159 THR A O 1
ATOM 1244 N N . GLN A 1 160 ? -4.024 12.324 13.195 1.00 98.00 160 GLN A N 1
ATOM 1245 C CA . GLN A 1 160 ? -2.766 13.042 13.395 1.00 98.00 160 GLN A CA 1
ATOM 1246 C C . GLN A 1 160 ? -1.606 12.358 12.658 1.00 98.00 160 GLN A C 1
ATOM 1248 O O . GLN A 1 160 ? -1.642 11.155 12.402 1.00 98.00 160 GLN A O 1
ATOM 1253 N N . ILE A 1 161 ? -0.541 13.116 12.371 1.00 98.25 161 ILE A N 1
ATOM 1254 C CA . ILE A 1 161 ? 0.649 12.620 11.659 1.00 98.25 161 ILE A CA 1
ATOM 1255 C C . ILE A 1 161 ? 1.264 11.357 12.292 1.00 98.25 161 ILE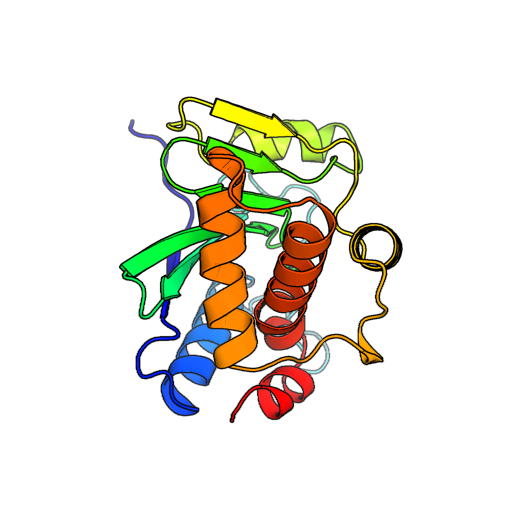 A C 1
ATOM 1257 O O . ILE A 1 161 ? 1.566 10.443 11.527 1.00 98.25 161 ILE A O 1
ATOM 1261 N N . PRO A 1 162 ? 1.415 11.230 13.629 1.00 98.56 162 PRO A N 1
ATOM 1262 C CA . PRO A 1 162 ? 1.980 10.010 14.208 1.00 98.56 162 PRO A CA 1
ATOM 1263 C C . PRO A 1 162 ? 1.136 8.764 13.935 1.00 98.56 162 PRO A C 1
ATOM 1265 O O . PRO A 1 162 ? 1.673 7.714 13.583 1.00 98.56 162 PRO A O 1
ATOM 1268 N N . THR A 1 163 ? -0.191 8.890 14.022 1.00 98.69 163 THR A N 1
ATOM 1269 C CA . THR A 1 163 ? -1.119 7.803 13.693 1.00 98.69 163 THR A CA 1
ATOM 1270 C C . THR A 1 163 ? -1.058 7.470 12.207 1.00 98.69 163 THR A C 1
ATOM 1272 O O . THR A 1 163 ? -0.909 6.303 11.870 1.00 98.69 163 THR A O 1
ATOM 1275 N N . LEU A 1 164 ? -1.070 8.473 11.318 1.00 98.75 164 LEU A N 1
ATOM 1276 C CA . LEU A 1 164 ? -0.922 8.254 9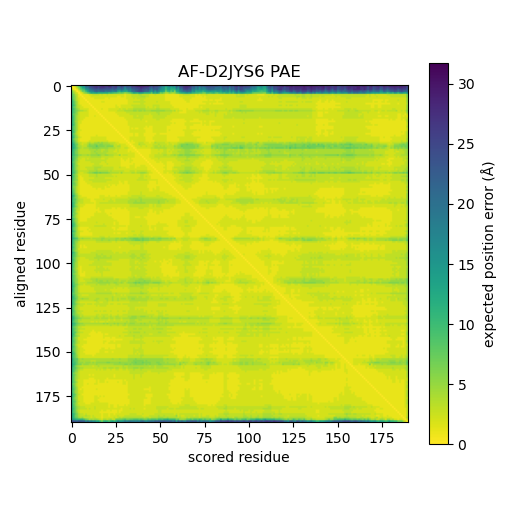.875 1.00 98.75 164 LEU A CA 1
ATOM 1277 C C . LEU A 1 164 ? 0.381 7.504 9.548 1.00 98.75 164 LEU A C 1
ATOM 1279 O O . LEU A 1 164 ? 0.364 6.553 8.770 1.00 98.75 164 LEU A O 1
ATOM 1283 N N . ALA A 1 165 ? 1.504 7.912 10.143 1.00 98.75 165 ALA A N 1
ATOM 1284 C CA . ALA A 1 165 ? 2.800 7.278 9.922 1.00 98.75 165 ALA A CA 1
ATOM 1285 C C . ALA A 1 165 ? 2.808 5.816 10.397 1.00 98.75 165 ALA A C 1
ATOM 1287 O O . ALA A 1 165 ? 3.251 4.939 9.655 1.00 98.75 165 ALA A O 1
ATOM 1288 N N . ARG A 1 166 ? 2.240 5.533 11.578 1.00 98.81 166 ARG A N 1
ATOM 1289 C CA . ARG A 1 166 ? 2.048 4.161 12.076 1.00 98.81 166 ARG A CA 1
ATOM 1290 C C . ARG A 1 166 ? 1.184 3.330 11.125 1.00 98.81 166 ARG A C 1
ATOM 1292 O O . ARG A 1 166 ? 1.551 2.209 10.792 1.00 98.81 166 ARG A O 1
ATOM 1299 N N . SER A 1 167 ? 0.068 3.878 10.653 1.00 98.88 167 SER A N 1
ATOM 1300 C CA . SER A 1 167 ? -0.836 3.195 9.724 1.00 98.88 167 SER A CA 1
ATOM 1301 C C . SER A 1 167 ? -0.167 2.881 8.383 1.00 98.88 167 SER A C 1
ATOM 1303 O O . SER A 1 167 ? -0.354 1.795 7.842 1.00 98.88 167 SER A O 1
ATOM 1305 N N . LEU A 1 168 ? 0.678 3.782 7.872 1.00 98.81 168 LEU A N 1
ATOM 1306 C CA . LEU A 1 168 ? 1.485 3.521 6.678 1.00 98.81 168 LEU A CA 1
ATOM 1307 C C . LEU A 1 168 ? 2.511 2.403 6.918 1.00 98.81 168 LEU A C 1
ATOM 1309 O O . LEU A 1 168 ? 2.653 1.541 6.056 1.00 98.81 168 LEU A O 1
ATOM 1313 N N . ILE A 1 169 ? 3.168 2.359 8.085 1.00 98.88 169 ILE A N 1
ATOM 1314 C CA . ILE A 1 169 ? 4.066 1.251 8.465 1.00 98.88 169 ILE A CA 1
ATOM 1315 C C . ILE A 1 169 ? 3.318 -0.089 8.456 1.00 98.88 169 ILE A C 1
ATOM 1317 O O . ILE A 1 169 ? 3.820 -1.059 7.888 1.00 98.88 169 ILE A O 1
ATOM 1321 N N . ILE A 1 170 ? 2.116 -0.142 9.041 1.00 98.88 170 ILE A N 1
ATOM 1322 C CA . ILE A 1 170 ? 1.272 -1.348 9.057 1.00 98.88 170 ILE A CA 1
ATOM 1323 C C . ILE A 1 170 ? 0.959 -1.795 7.623 1.00 98.88 170 ILE A C 1
ATOM 1325 O O . ILE A 1 170 ? 1.234 -2.938 7.261 1.00 98.88 170 ILE A O 1
ATOM 1329 N N . CYS A 1 171 ? 0.459 -0.889 6.776 1.00 98.81 171 CYS A N 1
ATOM 1330 C CA . CYS A 1 171 ? 0.126 -1.199 5.384 1.00 98.81 171 CYS A CA 1
ATOM 1331 C C . CYS A 1 171 ? 1.339 -1.689 4.576 1.00 98.81 171 CYS A C 1
ATOM 1333 O O . CYS A 1 171 ? 1.223 -2.662 3.832 1.00 98.81 171 CYS A O 1
ATOM 1335 N N . ILE A 1 172 ? 2.504 -1.046 4.712 1.00 98.88 172 ILE A N 1
ATOM 1336 C CA . ILE A 1 172 ? 3.712 -1.445 3.974 1.00 98.88 172 ILE A CA 1
ATOM 1337 C C . ILE A 1 172 ? 4.153 -2.851 4.413 1.00 98.88 172 ILE A C 1
ATOM 1339 O O . ILE A 1 172 ? 4.395 -3.701 3.555 1.00 98.88 172 ILE A O 1
ATOM 1343 N N . GLN A 1 173 ? 4.182 -3.151 5.716 1.00 98.69 173 GLN A N 1
ATOM 1344 C CA . GLN A 1 173 ? 4.574 -4.481 6.201 1.00 98.69 173 GLN A CA 1
ATOM 1345 C C . GLN A 1 173 ? 3.580 -5.572 5.776 1.00 98.69 173 GLN A C 1
ATOM 1347 O O . GLN A 1 173 ? 3.978 -6.611 5.247 1.00 98.69 173 GLN A O 1
ATOM 1352 N N . MET A 1 174 ? 2.278 -5.317 5.917 1.00 98.69 174 MET A N 1
ATOM 1353 C CA . MET A 1 174 ? 1.238 -6.305 5.616 1.00 98.69 174 MET A CA 1
ATOM 1354 C C . MET A 1 174 ? 0.960 -6.500 4.120 1.00 98.69 174 MET A C 1
ATOM 1356 O O . MET A 1 174 ? 0.220 -7.416 3.764 1.00 98.69 174 MET A O 1
ATOM 1360 N N . ILE A 1 175 ? 1.513 -5.665 3.235 1.00 98.75 175 ILE A N 1
ATOM 1361 C CA . ILE A 1 175 ? 1.250 -5.739 1.788 1.00 98.75 175 ILE A CA 1
ATOM 1362 C C . ILE A 1 175 ? 2.556 -5.822 1.008 1.00 98.75 175 ILE A C 1
ATOM 1364 O O . ILE A 1 175 ? 2.803 -6.828 0.346 1.00 98.75 175 ILE A O 1
ATOM 1368 N N . SER A 1 176 ? 3.401 -4.792 1.079 1.00 98.75 176 SER A N 1
ATOM 1369 C CA . SER A 1 176 ? 4.664 -4.745 0.337 1.00 98.75 176 SER A CA 1
ATOM 1370 C C . SER A 1 176 ? 5.634 -5.818 0.823 1.00 98.75 176 SER A C 1
ATOM 1372 O O . SER A 1 176 ? 6.148 -6.585 0.009 1.00 98.75 176 SER A O 1
ATOM 1374 N N . GLU A 1 177 ? 5.858 -5.924 2.135 1.00 98.62 177 GLU A N 1
ATOM 1375 C CA . GLU A 1 177 ? 6.802 -6.915 2.668 1.00 98.62 177 GLU A CA 1
ATOM 1376 C C . GLU A 1 177 ? 6.249 -8.340 2.578 1.00 98.62 177 GLU A C 1
ATOM 1378 O O . GLU A 1 177 ? 6.966 -9.251 2.163 1.00 98.62 177 GLU A O 1
ATOM 1383 N N . ALA A 1 178 ? 4.954 -8.534 2.838 1.00 98.56 178 ALA A N 1
ATOM 1384 C CA . ALA A 1 178 ? 4.292 -9.816 2.605 1.00 98.56 178 ALA A CA 1
ATOM 1385 C C . ALA A 1 178 ? 4.349 -10.251 1.127 1.00 98.56 178 ALA A C 1
ATOM 1387 O O . ALA A 1 178 ? 4.551 -11.429 0.832 1.00 98.56 178 ALA A O 1
ATOM 1388 N N . ALA A 1 179 ? 4.237 -9.327 0.166 1.00 98.50 179 ALA A N 1
ATOM 1389 C CA . ALA A 1 179 ? 4.402 -9.650 -1.250 1.00 98.50 179 ALA A CA 1
ATOM 1390 C C . ALA A 1 179 ? 5.848 -10.041 -1.598 1.00 98.50 179 ALA A C 1
ATOM 1392 O O . ALA A 1 179 ? 6.040 -10.948 -2.409 1.00 98.50 179 ALA A O 1
ATOM 1393 N N . ARG A 1 180 ? 6.852 -9.416 -0.972 1.00 98.38 180 ARG A N 1
ATOM 1394 C CA . ARG A 1 180 ? 8.274 -9.736 -1.187 1.00 98.38 180 ARG A CA 1
ATOM 1395 C C . ARG A 1 180 ? 8.700 -11.052 -0.540 1.00 98.38 180 ARG A C 1
ATOM 1397 O O . ARG A 1 180 ? 9.520 -11.760 -1.117 1.00 98.38 180 ARG A O 1
ATOM 1404 N N . PHE A 1 181 ? 8.145 -11.388 0.624 1.00 98.06 181 PHE A N 1
ATOM 1405 C CA . PHE A 1 181 ? 8.604 -12.512 1.435 1.00 98.06 181 PHE A CA 1
ATOM 1406 C C . PHE A 1 181 ? 7.452 -13.431 1.836 1.00 98.06 181 PHE A C 1
ATOM 1408 O O . PHE A 1 181 ? 6.560 -13.051 2.592 1.00 98.06 181 PHE A O 1
ATOM 1415 N N . GLN A 1 182 ? 7.522 -14.693 1.410 1.00 96.44 182 GLN A N 1
ATOM 1416 C CA . GLN A 1 182 ? 6.597 -15.743 1.852 1.00 96.44 182 GLN A CA 1
ATOM 1417 C C . GLN A 1 182 ? 6.650 -15.941 3.373 1.00 96.44 182 GLN A C 1
ATOM 1419 O O . GLN A 1 182 ? 5.639 -16.284 3.975 1.00 96.44 182 GLN A O 1
ATOM 1424 N N . TYR A 1 183 ? 7.815 -15.697 3.984 1.00 97.69 183 TYR A N 1
ATOM 1425 C CA . TYR A 1 183 ? 7.986 -15.719 5.436 1.00 97.69 183 TYR A CA 1
ATOM 1426 C C . TYR A 1 183 ? 7.088 -14.680 6.121 1.00 97.69 183 TYR A C 1
ATOM 1428 O O . TYR A 1 183 ? 6.305 -15.033 6.993 1.00 97.69 183 TYR A O 1
ATOM 1436 N N . ILE A 1 184 ? 7.120 -13.424 5.661 1.00 97.19 184 ILE A N 1
ATOM 1437 C CA . ILE A 1 184 ? 6.296 -12.349 6.232 1.00 97.19 184 ILE A CA 1
ATOM 1438 C C . ILE A 1 184 ? 4.812 -12.577 5.931 1.00 97.19 184 ILE A C 1
ATOM 1440 O O . ILE A 1 184 ? 3.987 -12.368 6.809 1.00 97.19 184 ILE A O 1
ATOM 1444 N N . GLU A 1 185 ? 4.453 -13.074 4.739 1.00 97.44 185 GLU A N 1
ATOM 1445 C CA . GLU A 1 185 ? 3.070 -13.511 4.489 1.00 97.44 185 GLU A CA 1
ATOM 1446 C C . GLU A 1 185 ? 2.626 -14.554 5.528 1.00 97.44 185 GLU A C 1
ATOM 1448 O O . GLU A 1 185 ? 1.517 -14.454 6.041 1.00 97.44 185 GLU A O 1
ATOM 1453 N N . GLY A 1 186 ? 3.482 -15.531 5.850 1.00 96.25 186 GLY A N 1
ATOM 1454 C CA . GLY A 1 186 ? 3.225 -16.555 6.864 1.00 96.25 186 GLY A CA 1
ATOM 1455 C C . GLY A 1 186 ? 2.917 -15.978 8.245 1.00 96.25 186 GLY A C 1
ATOM 1456 O O . GLY A 1 186 ? 1.931 -16.384 8.850 1.00 96.25 186 GLY A O 1
ATOM 1457 N N . GLU A 1 187 ? 3.690 -14.988 8.693 1.00 95.81 187 GLU A N 1
ATOM 1458 C CA . GLU A 1 187 ? 3.472 -14.305 9.978 1.00 95.81 187 GLU A CA 1
ATOM 1459 C C . GLU A 1 187 ? 2.146 -13.523 10.021 1.00 95.81 187 GLU A C 1
ATOM 1461 O O . GLU A 1 187 ? 1.557 -13.352 11.084 1.00 95.81 187 GLU A O 1
ATOM 1466 N N . MET A 1 188 ? 1.654 -13.047 8.872 1.00 94.00 188 MET A N 1
ATOM 1467 C CA . MET A 1 188 ? 0.396 -12.290 8.783 1.00 94.00 188 MET A CA 1
ATOM 1468 C C . MET A 1 188 ? -0.846 -13.182 8.615 1.00 94.00 188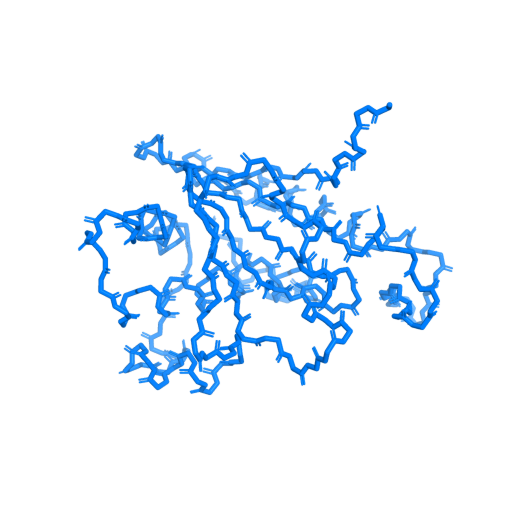 MET A C 1
ATOM 1470 O O . MET A 1 188 ? -1.973 -12.688 8.694 1.00 94.00 188 MET A O 1
ATOM 1474 N N . ARG A 1 189 ? -0.672 -14.488 8.364 1.00 87.62 189 ARG A N 1
ATOM 1475 C CA . ARG A 1 189 ? -1.760 -15.472 8.227 1.00 87.62 189 ARG A CA 1
ATOM 1476 C C . ARG A 1 189 ? -2.282 -15.877 9.609 1.00 87.62 189 ARG A C 1
ATOM 1478 O O . ARG A 1 189 ? -2.020 -16.986 10.068 1.00 87.62 189 ARG A O 1
ATOM 1485 N N . LEU A 1 190 ? -3.022 -14.968 10.239 1.00 57.03 190 LEU A N 1
ATOM 1486 C CA . LEU A 1 190 ? -3.733 -15.180 11.504 1.00 57.03 190 LEU A CA 1
ATOM 1487 C C . LEU A 1 190 ? -5.193 -15.597 11.271 1.00 57.03 190 LEU A C 1
ATOM 1489 O O . LEU A 1 190 ? -5.806 -15.117 10.285 1.00 57.03 190 LEU A O 1
#

Foldseek 3Di:
DPPDDAAEQEDELVPDALVRLVVRLVVLLVLLDVQPDADPNRRAGDDPVPDDLSSQWHWYWYAYPVRFIKIFIAGSNQRFTQWIDADQEIEGEDDPDDVVVVSCCPPPVVHPYYYYDPHHLDQVVLCVQLVHHPVPQDEESVLQNQLRVQSNCVVVVPHDRNSVSSSSSRCCQSHSVVSNDVVSSVVHRD

Organism: Ricinus communis (NCBI:txid3988)

pLDDT: mean 96.38, std 7.89, range [36.09, 98.94]

Mean predicted aligned error: 2.86 Å

Nearest PDB structures (foldseek):
  6obm-assembly1_A  TM=1.000E+00  e=1.145E-37  Ricinus communis
  2vc3-assembly1_A  TM=1.003E+00  e=2.557E-37  Ricinus communis
  1uq5-assembly1_A-2  TM=1.003E+00  e=4.458E-37  Ricinus communis
  3ej5-assembly1_X  TM=1.003E+00  e=6.871E-37  Ricinus communis
  3srp-assembly1_A  TM=9.959E-01  e=1.736E-36  Ricinus communis

Solvent-accessible surface area (backbone atoms only — not comparable to full-atom values): 10533 Å² total; per-residue (Å²): 127,82,81,82,75,58,58,75,45,70,49,50,47,55,86,57,38,47,67,58,52,51,54,39,42,51,52,50,42,62,70,38,28,89,58,84,48,62,57,95,90,42,69,47,53,50,65,68,82,87,54,54,75,88,64,42,46,37,32,39,37,40,33,27,76,86,75,46,57,31,35,37,34,26,34,24,58,76,44,44,68,51,31,37,34,30,88,57,36,33,44,27,40,36,58,95,44,71,68,54,50,56,55,57,62,74,52,74,73,86,46,82,39,80,47,68,44,98,46,53,77,51,63,75,59,29,26,63,52,32,74,44,55,73,95,76,54,76,77,47,64,66,51,48,38,52,23,50,48,34,57,44,32,37,85,78,66,74,34,54,68,35,58,40,28,44,26,50,54,40,51,41,50,73,44,32,43,21,49,76,28,70,68,50,37,56,74,59,54,100

Radius of gyration: 15.91 Å; Cα contacts (8 Å, |Δi|>4): 322; chains: 1; bounding box: 35×37×44 Å

Secondary structure (DSSP, 8-state):
----PPPEEEEESTT--HHHHHHHHHHHHHHH--S--EETTEEPPPPSTT--GGGSEEEEEEE-TTS-EEEEEEETTT--EEEEEETTEEEEPPPSSHHHHHHGGGSSTT-SEEEE-SS-S-HHHHHHHHTS-GGGS--SHHHHHHHHHHHHHGGGT-S-HHHHHHHHHHHIIIIIIHHH-HHHHHHH--

Sequence (190 aa):
VPPKQYPIINFTTAGATVQSYTNFIRAVRGRLTTGADVRHEIPVLPNRVGLPINQRFILVELSNHAELSVTLALDVTNAYVVGYRAGNSAYFFHPDNQEDAEAITHLFTDVQNRYTFAFGGNYDRLEQLAGNLRENIELGNGPLEEAISALYCYSTGGTQIPTLARSLIICIQMISEAARFQYIEGEMRL

InterPro domains:
  IPR001574 Ribosome-inactivating protein [PF00161] (17-189)
  IPR001574 Ribosome-inactivating protein [PTHR33453] (3-185)
  IPR016138 Ribosome-inactivating protein, subdomain 1 [G3DSA:3.40.420.10] (1-190)
  IPR017988 Ribosome-inactivating protein conserved site [PS00275] (172-188)
  IPR017989 Ribosome-inactivating protein type 1/2 [PR00396] (19-32)
  IPR017989 Ribosome-inactivating protein type 1/2 [PR00396] (69-84)
  IPR017989 Ribosome-inactivating protein type 1/2 [PR00396] (134-148)
  IPR017989 Ribosome-inactivating protein type 1/2 [PR00396] (168-188)
  IPR036041 Ribosome-inactivating protein superfamily [SSF56371] (5-188)